Protein AF-A0A7H9B392-F1 (afdb_monomer)

pLDDT: mean 81.53, std 17.9, range [25.97, 98.88]

Secondary structure (DSSP, 8-state):
-EEEEEETTTEEEEEE--SS-BHHHHHHHH--SS-EEEEEETTTTEEEE--HHHHHSBGGGGT--TT-EEEEEEPP---------------------PPPTTEEEEE-TTS-EEEEEEEPPPSSTTHHHHHHHHHHHS-GGGHHHHHHHHHHHHHH-TTTT-HHHHTS-HHHHHHHHTSTTPPP-HHHHHHHHHHHTSEEEEEETTTTEEEEESTTT-SEEEEEEE-SS-EEEEEETTS--EEETTSHHHHHHHHHHHHHHHHHHHHTT----TTTSPEEETTT--EESSHHHHHHHHHHH----EEEPP-

Nearest PDB structures (foldseek):
  3by4-assembly1_A  TM=9.555E-01  e=1.303E-21  Saccharomyces cerevisiae
  4boz-assembly1_A  TM=9.288E-01  e=4.392E-14  Homo sapiens
  4bos-assembly1_B  TM=8.967E-01  e=1.579E-13  Homo sapiens
  4boq-assembly1_A-2  TM=8.634E-01  e=1.251E-13  Homo sapiens
  4bop-assembly1_B  TM=8.125E-01  e=1.763E-06  Homo sapiens

Radius of gyration: 20.86 Å; Cα contacts (8 Å, |Δi|>4): 542; chains: 1; bounding box: 51×55×57 Å

Sequence (311 aa):
MRLKISGPKGLNKVISLEKEDSLGKLLKVTTPPFEVSGVRFGYPPQTISISEDALEQAVDSFGISSGEKIVLIESMEKNSESVSLQKETPPVESQPVESPPTETKIDLPDGTCQLLRVHKVPDDNSCLFHAISYCNYKDISVSQQLRSVVADKIRSDPIEYSEAVLDKRNDLYAQWIMRKDSWGGGIEIALLSETLGTAIFVLDMDAQQFEKFNEDRFNQFMIILFNGIHYDSIELSSGRTIFDKNDDYLSQLILSGSLQIAKQMKQHGYSFNTRQDKIICNICNSEFAGEKDVAKHAKKTGHIDFGQASS

InterPro domains:
  IPR003323 OTU domain [PF02338] (124-208)
  IPR003323 OTU domain [PS50802] (116-237)
  IPR013087 Zinc finger C2H2-type [PS00028] (281-303)
  IPR038765 Papain-like cysteine peptidase superfamily [SSF54001] (116-234)
  IPR048857 OTU1, Ubl domain [PF21403] (1-48)
  IPR057766 OTU1-like, C-terminal C2H2-type zinc finger [PF24560] (279-308)

Mean predicted aligned error: 13.73 Å

Solvent-accessible surface area (backbone atoms only — not comparable to full-atom values): 17414 Å² total; per-residue (Å²): 68,45,37,38,42,32,38,73,96,79,42,72,48,76,50,78,48,61,58,78,40,24,41,44,54,54,51,64,74,63,60,66,99,58,62,66,41,26,43,32,34,65,84,80,66,43,68,47,65,66,43,79,72,51,34,68,37,33,37,42,78,73,66,58,56,67,71,38,55,34,37,47,35,68,60,76,94,66,95,73,87,84,81,81,94,78,93,77,89,81,78,100,69,85,80,72,87,73,71,61,47,54,42,42,81,44,81,45,95,87,75,48,73,48,41,39,32,62,47,83,50,68,85,52,45,45,14,56,39,26,19,54,22,32,48,76,67,74,38,51,83,49,24,66,56,52,27,48,53,48,24,52,54,37,62,74,36,54,76,79,38,20,41,87,73,62,80,33,53,36,74,58,43,30,58,45,51,56,38,69,82,35,73,76,51,74,69,51,49,47,54,49,21,62,75,69,62,30,11,40,30,38,35,33,28,74,68,70,43,74,50,71,31,55,60,90,79,23,57,37,31,34,45,35,40,31,26,58,87,52,32,25,23,43,29,35,76,88,71,49,26,69,45,45,58,87,43,54,70,62,42,50,50,53,52,52,46,51,51,48,26,32,50,41,28,38,77,70,64,63,41,44,55,38,82,82,40,47,35,22,28,73,83,76,71,48,76,26,84,20,61,72,49,48,52,51,45,25,70,75,71,70,58,70,58,70,42,70,57,83,128

Organism: Zygotorulaspora mrakii (NCBI:txid42260)

Foldseek 3Di:
DWEWEAEPPGQTDIDDDDQQQAPLVVCVVSVDPADFQWKWKDVVIDIDGDDPVRRNGGPVLLVDDHLIYMYTDHDDDDDDDDDDDDDDDDDDDDDDPDDPLFWDWFADPVRDIWIKGWDDDDLFLQQVLQALCCQQPVDSVCSLVLLLQLLVVLVVCCPVNDCSNQVHHSNVSSVQSNDRLHHDGDSSQLSSCVVSLEKEWEQELVRLDTDIHCVVRHQKYFYWYDQQAHIIGMAIPVSHGIDGVVPVVVVVRNSVRVSSSSPSCVVVQSHDPLQNFFKAQPVPRDTDNGNVVVSVCCVVPVGRHIGTPDD

Structure (mmCIF, N/CA/C/O backbone):
data_AF-A0A7H9B392-F1
#
_entry.id   AF-A0A7H9B392-F1
#
loop_
_atom_site.group_PDB
_atom_site.id
_atom_site.type_symbol
_atom_site.label_atom_id
_atom_site.label_alt_id
_atom_site.label_comp_id
_atom_site.label_asym_id
_atom_site.label_entity_id
_atom_site.label_seq_id
_atom_site.pdbx_PDB_ins_code
_atom_site.Cartn_x
_atom_site.Cartn_y
_atom_site.Cartn_z
_atom_site.occupancy
_atom_site.B_iso_or_equiv
_atom_site.auth_seq_id
_atom_site.auth_comp_id
_atom_site.auth_asym_id
_atom_site.auth_atom_id
_atom_site.pdbx_PDB_model_num
ATOM 1 N N . MET A 1 1 ? -4.886 0.088 -28.996 1.00 73.94 1 MET A N 1
ATOM 2 C CA . MET A 1 1 ? -4.718 -0.517 -27.662 1.00 73.94 1 MET A CA 1
ATOM 3 C C . MET A 1 1 ? -5.670 -1.688 -27.454 1.00 73.94 1 MET A C 1
ATOM 5 O O . MET A 1 1 ? -6.811 -1.642 -27.899 1.00 73.94 1 MET A O 1
ATOM 9 N N . ARG A 1 2 ? -5.188 -2.753 -26.803 1.00 74.69 2 ARG A N 1
ATOM 10 C CA . ARG A 1 2 ? -5.995 -3.919 -26.409 1.00 74.69 2 ARG A CA 1
ATOM 11 C C . ARG A 1 2 ? -6.243 -3.841 -24.905 1.00 74.69 2 ARG A C 1
ATOM 13 O O . ARG A 1 2 ? -5.276 -3.743 -24.156 1.00 74.69 2 ARG A O 1
ATOM 20 N N . LEU A 1 3 ? -7.500 -3.857 -24.477 1.00 79.88 3 LEU A N 1
ATOM 21 C CA . LEU A 1 3 ? -7.904 -3.618 -23.086 1.00 79.88 3 LEU A CA 1
ATOM 22 C C . LEU A 1 3 ? -8.724 -4.794 -22.563 1.00 79.88 3 LEU A C 1
ATOM 24 O O . LEU A 1 3 ? -9.544 -5.354 -23.298 1.00 79.88 3 LEU A O 1
ATOM 28 N N . LYS A 1 4 ? -8.527 -5.157 -21.293 1.00 77.25 4 LYS A N 1
ATOM 29 C CA . LYS A 1 4 ? -9.339 -6.178 -20.619 1.00 77.25 4 LYS A CA 1
ATOM 30 C C . LYS A 1 4 ? -10.375 -5.488 -19.741 1.00 77.25 4 LYS A C 1
ATOM 32 O O . LYS A 1 4 ? -10.040 -4.993 -18.674 1.00 77.25 4 LYS A O 1
ATOM 37 N N . ILE A 1 5 ? -11.627 -5.472 -20.179 1.00 83.31 5 ILE A N 1
ATOM 38 C CA . ILE A 1 5 ? -12.742 -4.915 -19.418 1.00 83.31 5 ILE A CA 1
ATOM 39 C C . ILE A 1 5 ? -13.339 -5.992 -18.516 1.00 83.31 5 ILE A C 1
ATOM 41 O O . ILE A 1 5 ? -13.611 -7.109 -18.953 1.00 83.31 5 ILE A O 1
ATOM 45 N N . SER A 1 6 ? -13.586 -5.641 -17.265 1.00 78.50 6 SER A N 1
ATOM 46 C CA . SER A 1 6 ? -14.301 -6.451 -16.286 1.00 78.50 6 SER A CA 1
ATOM 47 C C . SER A 1 6 ? -15.346 -5.604 -15.564 1.00 78.50 6 SER A C 1
ATOM 49 O O . SER A 1 6 ? -15.254 -4.383 -15.573 1.00 78.50 6 SER A O 1
ATOM 51 N N . GLY A 1 7 ? -16.359 -6.215 -14.963 1.00 81.56 7 GLY A N 1
ATOM 52 C CA . GLY A 1 7 ? -17.367 -5.482 -14.203 1.00 81.56 7 GLY A CA 1
ATOM 53 C C . GLY A 1 7 ? -18.386 -6.402 -13.532 1.00 81.56 7 GLY A C 1
ATOM 54 O O . GLY A 1 7 ? -18.275 -7.628 -13.642 1.00 81.56 7 GLY A O 1
ATOM 55 N N . PRO A 1 8 ? -19.380 -5.821 -12.841 1.00 72.00 8 PRO A N 1
ATOM 56 C CA . PRO A 1 8 ? -20.506 -6.538 -12.254 1.00 72.00 8 PRO A CA 1
ATOM 57 C C . PRO A 1 8 ? -21.232 -7.460 -13.242 1.00 72.00 8 PRO A C 1
ATOM 59 O O . PRO A 1 8 ? -21.070 -7.374 -14.462 1.00 72.00 8 PRO A O 1
ATOM 62 N N . LYS A 1 9 ? -22.054 -8.371 -12.706 1.00 73.69 9 LYS A N 1
ATOM 63 C CA . LYS A 1 9 ? -22.882 -9.310 -13.494 1.00 73.69 9 LYS A CA 1
ATOM 64 C C . LYS A 1 9 ? -22.073 -10.196 -14.459 1.00 73.69 9 LYS A C 1
ATOM 66 O O . LYS A 1 9 ? -22.560 -10.581 -15.518 1.00 73.69 9 LYS A O 1
ATOM 71 N N . GLY A 1 10 ? -20.832 -10.528 -14.089 1.00 65.19 10 GLY A N 1
ATOM 72 C CA . GLY A 1 10 ? -19.971 -11.434 -14.856 1.00 65.19 10 GLY A CA 1
ATOM 73 C C . GLY A 1 10 ? -19.403 -10.832 -16.144 1.00 65.19 10 GLY A C 1
ATOM 74 O O . GLY A 1 10 ? -18.938 -11.578 -17.007 1.00 65.19 10 GLY A O 1
ATOM 75 N N . LEU A 1 11 ? -19.426 -9.503 -16.298 1.00 74.94 11 LEU A N 1
ATOM 76 C CA . LEU A 1 11 ? -18.851 -8.844 -17.465 1.00 74.94 11 LEU A CA 1
ATOM 77 C C . LEU A 1 11 ? -17.331 -9.059 -17.490 1.00 74.94 11 LEU A C 1
ATOM 79 O O . LEU A 1 11 ? -16.616 -8.618 -16.593 1.00 74.94 11 LEU A O 1
ATOM 83 N N . ASN A 1 12 ? -16.835 -9.722 -18.533 1.00 79.62 12 ASN A N 1
ATOM 84 C CA . ASN A 1 12 ? -15.410 -9.894 -18.805 1.00 79.62 12 ASN A CA 1
ATOM 85 C C . ASN A 1 12 ? -15.207 -9.963 -20.324 1.00 79.62 12 ASN A C 1
ATOM 87 O O . ASN A 1 12 ? -15.657 -10.908 -20.972 1.00 79.62 12 ASN A O 1
ATOM 91 N N . LYS A 1 13 ? -14.593 -8.934 -20.911 1.00 82.50 13 LYS A N 1
ATOM 92 C CA . LYS A 1 13 ? -14.385 -8.809 -22.359 1.00 82.50 13 LYS A CA 1
ATOM 93 C C . LYS A 1 13 ? -13.003 -8.249 -22.651 1.00 82.50 13 LYS A C 1
ATOM 95 O O . LYS A 1 13 ? -12.500 -7.395 -21.932 1.00 82.50 13 LYS A O 1
ATOM 100 N N . VAL A 1 14 ? -12.414 -8.688 -23.755 1.00 80.69 14 VAL A N 1
ATOM 101 C CA . VAL A 1 14 ? -11.212 -8.063 -24.311 1.00 80.69 14 VAL A CA 1
ATOM 102 C C . VAL A 1 14 ? -11.630 -7.263 -25.533 1.00 80.69 14 VAL A C 1
ATOM 104 O O . VAL A 1 14 ? -12.224 -7.825 -26.452 1.00 80.69 14 VAL A O 1
ATOM 107 N N . ILE A 1 15 ? -11.333 -5.967 -25.534 1.00 82.88 15 ILE A N 1
ATOM 108 C CA . ILE A 1 15 ? -11.681 -5.050 -26.623 1.00 82.88 15 ILE A CA 1
ATOM 109 C C . ILE A 1 15 ? -10.420 -4.449 -27.244 1.00 82.88 15 ILE A C 1
ATOM 111 O O . ILE A 1 15 ? -9.367 -4.383 -26.604 1.00 82.88 15 ILE A O 1
ATOM 115 N N . SER A 1 16 ? -10.542 -3.998 -28.490 1.00 81.19 16 SER A N 1
ATOM 116 C CA . SER A 1 16 ? -9.510 -3.240 -29.196 1.00 81.19 16 SER A CA 1
ATOM 117 C C . SER A 1 16 ? -10.061 -1.855 -29.528 1.00 81.19 16 SER A C 1
ATOM 119 O O . SER A 1 16 ? -11.118 -1.758 -30.146 1.00 81.19 16 SER A O 1
ATOM 121 N N . LEU A 1 17 ? -9.351 -0.810 -29.111 1.00 82.00 17 LEU A N 1
ATOM 122 C CA . LEU A 1 17 ? -9.659 0.604 -29.368 1.00 82.00 17 LEU A CA 1
ATOM 123 C C . LEU A 1 17 ? -8.407 1.317 -29.886 1.00 82.00 17 LEU A C 1
ATOM 125 O O . LEU A 1 17 ? -7.300 0.834 -29.654 1.00 82.00 17 LEU A O 1
ATOM 129 N N . GLU A 1 18 ? -8.540 2.446 -30.567 1.00 78.62 18 GLU A N 1
ATOM 130 C CA . GLU A 1 18 ? -7.416 3.352 -30.860 1.00 78.62 18 GLU A CA 1
ATOM 131 C C . GLU A 1 18 ? -7.098 4.232 -29.635 1.00 78.62 18 GLU A C 1
ATOM 133 O O . GLU A 1 18 ? -7.840 4.208 -28.655 1.00 78.62 18 GLU A O 1
ATOM 138 N N . LYS A 1 19 ? -5.954 4.930 -29.606 1.00 72.06 19 LYS A N 1
ATOM 139 C CA . LYS A 1 19 ? -5.581 5.744 -28.425 1.00 72.06 19 LYS A CA 1
ATOM 140 C C . LYS A 1 19 ? -6.434 7.000 -28.300 1.00 72.06 19 LYS A C 1
ATOM 142 O O . LYS A 1 19 ? -6.766 7.445 -27.207 1.00 72.06 19 LYS A O 1
ATOM 147 N N . GLU A 1 20 ? -6.814 7.512 -29.453 1.00 76.75 20 GLU A N 1
ATOM 148 C CA . GLU A 1 20 ? -7.589 8.716 -29.675 1.00 76.75 20 GLU A CA 1
ATOM 149 C C . GLU A 1 20 ? -9.098 8.452 -29.541 1.00 76.75 20 GLU A C 1
ATOM 151 O O . GLU A 1 20 ? -9.897 9.385 -29.563 1.00 76.75 20 GLU A O 1
ATOM 156 N N . ASP A 1 21 ? -9.499 7.183 -29.396 1.00 83.25 21 ASP A N 1
ATOM 157 C CA . ASP A 1 21 ? -10.892 6.808 -29.187 1.00 83.25 21 ASP A CA 1
ATOM 158 C C . ASP A 1 21 ? -11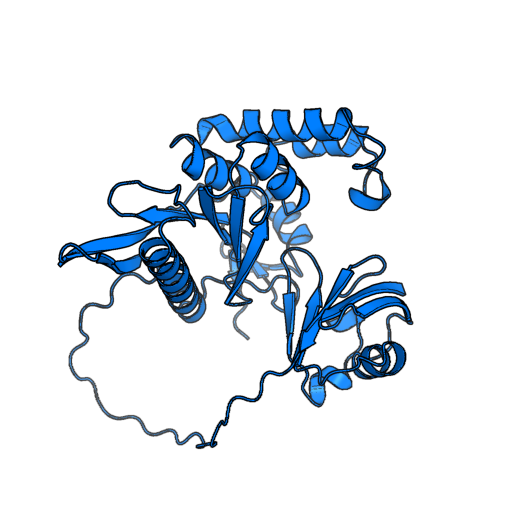.396 7.308 -27.833 1.00 83.25 21 ASP A C 1
ATOM 160 O O . ASP A 1 21 ? -10.685 7.242 -26.832 1.00 83.25 21 ASP A O 1
ATOM 164 N N . SER A 1 22 ? -12.644 7.783 -27.793 1.00 85.94 22 SER A N 1
ATOM 165 C CA . SER A 1 22 ? -13.214 8.365 -26.579 1.00 85.94 22 SER A CA 1
ATOM 166 C C . SER A 1 22 ? -13.677 7.327 -25.556 1.00 85.94 22 SER A C 1
ATOM 168 O O . SER A 1 22 ? -14.006 6.180 -25.894 1.00 85.94 22 SER A O 1
ATOM 170 N N . LEU A 1 23 ? -13.791 7.749 -24.294 1.00 80.56 23 LEU A N 1
ATOM 171 C CA . LEU A 1 23 ? -14.362 6.922 -23.227 1.00 80.56 23 LEU A CA 1
ATOM 172 C C . LEU A 1 23 ? -15.807 6.494 -23.552 1.00 80.56 23 LEU A C 1
ATOM 174 O O . LEU A 1 23 ? -16.208 5.359 -23.281 1.00 80.56 23 LEU A O 1
ATOM 178 N N . GLY A 1 24 ? -16.577 7.347 -24.235 1.00 81.50 24 GLY A N 1
ATOM 179 C CA . GLY A 1 24 ? -17.905 6.994 -24.739 1.00 81.50 24 GLY A CA 1
ATOM 180 C C . GLY A 1 24 ? -17.883 5.866 -25.776 1.00 81.50 24 GLY A C 1
ATOM 181 O O . GLY A 1 24 ? -18.764 4.999 -25.769 1.00 81.50 24 GLY A O 1
ATOM 182 N N . LYS A 1 25 ? -16.865 5.810 -26.646 1.00 83.25 25 LYS A N 1
ATOM 183 C CA . LYS A 1 25 ? -16.685 4.696 -27.593 1.00 83.25 25 LYS A CA 1
ATOM 184 C C . LYS A 1 25 ? -16.316 3.401 -26.864 1.00 83.25 25 LYS A C 1
ATOM 186 O O . LYS A 1 25 ? -16.835 2.345 -27.224 1.00 83.25 25 LYS A O 1
ATOM 191 N N . LEU A 1 26 ? -15.520 3.479 -25.795 1.00 83.25 26 LEU A N 1
ATOM 192 C CA . LEU A 1 26 ? -15.195 2.334 -24.938 1.00 83.25 26 LEU A CA 1
ATOM 193 C C . LEU A 1 26 ? -16.446 1.694 -24.324 1.00 83.25 26 LEU A C 1
ATOM 195 O O . LEU A 1 26 ? -16.618 0.472 -24.409 1.00 83.25 26 LEU A O 1
ATOM 199 N N . LEU A 1 27 ? -17.351 2.500 -23.760 1.00 84.31 27 LEU A N 1
ATOM 200 C CA . LEU A 1 27 ? -18.606 2.000 -23.185 1.00 84.31 27 LEU A CA 1
ATOM 201 C C . LEU A 1 27 ? -19.534 1.411 -24.257 1.00 84.31 27 LEU A C 1
ATOM 203 O O . LEU A 1 27 ? -20.089 0.327 -24.060 1.00 84.31 27 LEU A O 1
ATOM 207 N N . LYS A 1 28 ? -19.638 2.065 -25.424 1.00 83.88 28 LYS A N 1
ATOM 208 C CA . LYS A 1 28 ? -20.433 1.574 -26.564 1.00 83.88 28 LYS A CA 1
ATOM 209 C C . LYS A 1 28 ? -19.944 0.224 -27.086 1.00 83.88 28 LYS A C 1
ATOM 211 O O . LYS A 1 28 ? -20.766 -0.638 -27.368 1.00 83.88 28 LYS A O 1
ATOM 216 N N . VAL A 1 29 ? -18.631 0.019 -27.199 1.00 84.25 29 VAL A N 1
ATOM 217 C CA . VAL A 1 29 ? -18.048 -1.255 -27.664 1.00 84.25 29 VAL A CA 1
ATOM 218 C C . VAL A 1 29 ? -18.182 -2.353 -26.604 1.00 84.25 29 VAL A C 1
ATOM 220 O O . VAL A 1 29 ? -18.373 -3.524 -26.931 1.00 84.25 29 VAL A O 1
ATOM 223 N N . THR A 1 30 ? -18.111 -1.989 -25.323 1.00 82.00 30 THR A N 1
ATOM 224 C CA . THR A 1 30 ? -18.224 -2.955 -24.223 1.00 82.00 30 THR A CA 1
ATOM 225 C C . THR A 1 30 ? -19.660 -3.452 -24.026 1.00 82.00 30 THR A C 1
ATOM 227 O O . THR A 1 30 ? -19.844 -4.615 -23.647 1.00 82.00 30 THR A O 1
ATOM 230 N N . THR A 1 31 ? -20.658 -2.602 -24.310 1.00 82.31 31 THR A N 1
ATOM 231 C CA . THR A 1 31 ? -22.100 -2.843 -24.101 1.00 82.31 31 THR A CA 1
ATOM 232 C C . THR A 1 31 ? -22.396 -3.436 -22.712 1.00 82.31 31 THR A C 1
ATOM 234 O O . THR A 1 31 ? -22.804 -4.601 -22.618 1.00 82.31 31 THR A O 1
ATOM 237 N N . PRO A 1 32 ? -22.109 -2.703 -21.621 1.00 80.81 32 PRO A N 1
ATOM 238 C CA . PRO A 1 32 ? -22.353 -3.192 -20.267 1.00 80.81 32 PRO A CA 1
ATOM 239 C C . PRO A 1 32 ? -23.863 -3.409 -20.024 1.00 80.81 32 PRO A C 1
ATOM 241 O O . PRO A 1 32 ? -24.668 -2.578 -20.439 1.00 80.81 32 PRO A O 1
ATOM 244 N N . PRO A 1 33 ? -24.280 -4.502 -19.353 1.00 77.44 33 PRO A N 1
ATOM 245 C CA . PRO A 1 33 ? -25.689 -4.797 -19.048 1.00 77.44 33 PRO A CA 1
ATOM 246 C C . PRO A 1 33 ? -26.218 -4.032 -17.815 1.00 77.44 33 PRO A C 1
ATOM 248 O O . PRO A 1 33 ? -27.160 -4.465 -17.149 1.00 77.44 33 PRO A O 1
ATOM 251 N N . PHE A 1 34 ? -25.557 -2.939 -17.454 1.00 80.38 34 PHE A N 1
ATOM 252 C CA . PHE A 1 34 ? -25.844 -2.094 -16.305 1.00 80.38 34 PHE A CA 1
ATOM 253 C C . PHE A 1 34 ? -25.419 -0.665 -16.629 1.00 80.38 34 PHE A C 1
ATOM 255 O O . PHE A 1 34 ? -24.588 -0.441 -17.513 1.00 80.38 34 PHE A O 1
ATOM 262 N N . GLU A 1 35 ? -25.991 0.293 -15.915 1.00 80.69 35 GLU A N 1
ATOM 263 C CA . GLU A 1 35 ? -25.599 1.687 -16.042 1.00 80.69 35 GLU A CA 1
ATOM 264 C C . GLU A 1 35 ? -24.248 1.902 -15.347 1.00 80.69 35 GLU A C 1
ATOM 266 O O . GLU A 1 35 ? -24.011 1.438 -14.230 1.00 80.69 35 GLU A O 1
ATOM 271 N N . VAL A 1 36 ? -23.318 2.533 -16.063 1.00 82.25 36 VAL A N 1
ATOM 272 C CA . VAL A 1 36 ? -21.931 2.690 -15.622 1.00 82.25 36 VAL A CA 1
ATOM 273 C C . VAL A 1 36 ? -21.766 4.059 -14.983 1.00 82.25 36 VAL A C 1
ATOM 275 O O . VAL A 1 36 ? -21.893 5.071 -15.665 1.00 82.25 36 VAL A O 1
ATOM 278 N N . SER A 1 37 ? -21.441 4.087 -13.694 1.00 82.56 37 SER A N 1
ATOM 279 C CA . SER A 1 37 ? -21.145 5.320 -12.952 1.00 82.56 37 SER A CA 1
ATOM 280 C C . SER A 1 37 ? -19.672 5.720 -13.038 1.00 82.56 37 SER A C 1
ATOM 282 O O . SER A 1 37 ? -19.333 6.892 -12.881 1.00 82.56 37 SER A O 1
ATOM 284 N N . GLY A 1 38 ? -18.785 4.764 -13.323 1.00 80.69 38 GLY A N 1
ATOM 285 C CA . GLY A 1 38 ? -17.359 5.029 -13.415 1.00 80.69 38 GLY A CA 1
ATOM 286 C C . GLY A 1 38 ? -16.539 3.889 -14.004 1.00 80.69 38 GLY A C 1
ATOM 287 O O . GLY A 1 38 ? -17.018 2.773 -14.220 1.00 80.69 38 GLY A O 1
ATOM 288 N N . VAL A 1 39 ? -15.273 4.192 -14.262 1.00 81.31 39 VAL A N 1
ATOM 289 C CA . VAL A 1 39 ? -14.288 3.300 -14.870 1.00 81.31 39 VAL A CA 1
ATOM 290 C C . VAL A 1 39 ? -13.040 3.300 -14.000 1.00 81.31 39 VAL A C 1
ATOM 292 O O . VAL A 1 39 ? -12.431 4.349 -13.807 1.00 81.31 39 VAL A O 1
ATOM 295 N N . ARG A 1 40 ? -12.655 2.130 -13.482 1.00 73.62 40 ARG A N 1
ATOM 296 C CA . ARG A 1 40 ? -11.457 1.943 -12.657 1.00 73.62 40 ARG A CA 1
ATOM 297 C C . ARG A 1 40 ? -10.344 1.243 -13.434 1.00 73.62 40 ARG A C 1
ATOM 299 O O . ARG A 1 40 ? -10.620 0.248 -14.095 1.00 73.62 40 ARG A O 1
ATOM 306 N N . PHE A 1 41 ? -9.102 1.709 -13.366 1.00 72.00 41 PHE A N 1
ATOM 307 C CA . PHE A 1 41 ? -7.983 1.141 -14.137 1.00 72.00 41 PHE A CA 1
ATOM 308 C C . PHE A 1 41 ? -6.624 1.459 -13.501 1.00 72.00 41 PHE A C 1
ATOM 310 O O . PHE A 1 41 ? -6.523 2.321 -12.632 1.00 72.00 41 PHE A O 1
ATOM 317 N N . GLY A 1 42 ? -5.582 0.764 -13.962 1.00 57.91 42 GLY A N 1
ATOM 318 C CA . GLY A 1 42 ? -4.205 0.982 -13.518 1.00 57.91 42 GLY A CA 1
ATOM 319 C C . GLY A 1 42 ? -3.901 0.463 -12.108 1.00 57.91 42 GLY A C 1
ATOM 320 O O . GLY A 1 42 ? -4.768 -0.059 -11.408 1.00 57.91 42 GLY A O 1
ATOM 321 N N . TYR A 1 43 ? -2.632 0.587 -11.719 1.00 45.97 43 TYR A N 1
ATOM 322 C CA . TYR A 1 43 ? -2.182 0.485 -10.335 1.00 45.97 43 TYR A CA 1
ATOM 323 C C . TYR A 1 43 ? -1.243 1.667 -10.054 1.00 45.97 43 TYR A C 1
ATOM 325 O O . TYR A 1 43 ? -0.318 1.862 -10.853 1.00 45.97 43 TYR A O 1
ATOM 333 N N . PRO A 1 44 ? -1.462 2.448 -8.985 1.00 48.16 44 PRO A N 1
ATOM 334 C CA . PRO A 1 44 ? -2.608 2.396 -8.064 1.00 48.16 44 PRO A CA 1
ATOM 335 C C . PRO A 1 44 ? -3.944 2.622 -8.802 1.00 48.16 44 PRO A C 1
ATOM 337 O O . PRO A 1 44 ? -3.942 3.290 -9.842 1.00 48.16 44 PRO A O 1
ATOM 340 N N . PRO A 1 45 ? -5.067 2.025 -8.357 1.00 50.16 45 PRO A N 1
ATOM 341 C CA . PRO A 1 45 ? -6.299 2.046 -9.135 1.00 50.16 45 PRO A CA 1
ATOM 342 C C . PRO A 1 45 ? -6.951 3.422 -9.159 1.00 50.16 45 PRO A C 1
ATOM 344 O O . PRO A 1 45 ? -7.473 3.901 -8.156 1.00 50.16 45 PRO A O 1
ATOM 347 N N . GLN A 1 46 ? -7.026 4.011 -10.344 1.00 60.47 46 GLN A N 1
ATOM 348 C CA . GLN A 1 46 ? -7.709 5.280 -10.555 1.00 60.47 46 GLN A CA 1
ATOM 349 C C . GLN A 1 46 ? -9.153 5.050 -10.951 1.00 60.47 46 GLN A C 1
ATOM 351 O O . GLN A 1 46 ? -9.437 4.094 -11.666 1.00 60.47 46 GLN A O 1
ATOM 356 N N . THR A 1 47 ? -10.055 5.933 -10.522 1.00 70.88 47 THR A N 1
ATOM 357 C CA . THR A 1 47 ? -11.468 5.906 -10.919 1.00 70.88 47 THR A CA 1
ATOM 358 C C . THR A 1 47 ? -11.827 7.185 -11.660 1.00 70.88 47 THR A C 1
ATOM 360 O O . THR A 1 47 ? -11.677 8.276 -11.121 1.00 70.88 47 THR A O 1
ATOM 363 N N . ILE A 1 48 ? -12.349 7.048 -12.876 1.00 75.62 48 ILE A N 1
ATOM 364 C CA . ILE A 1 48 ? -12.986 8.137 -13.621 1.00 75.62 48 ILE A CA 1
ATOM 365 C C . ILE A 1 48 ? -14.491 8.002 -13.435 1.00 75.62 48 ILE A C 1
ATOM 367 O O . ILE A 1 48 ? -15.056 6.963 -13.781 1.00 75.62 48 ILE A O 1
ATOM 371 N N . SER A 1 49 ? -15.147 9.039 -12.924 1.00 77.44 49 SER A N 1
ATOM 372 C CA . SER A 1 49 ? -16.609 9.129 -12.951 1.00 77.44 49 SER A CA 1
ATOM 373 C C . SER A 1 49 ? -17.084 9.441 -14.368 1.00 77.44 49 SER A C 1
ATOM 375 O O . SER A 1 49 ? -16.497 10.280 -15.050 1.00 77.44 49 SER A O 1
ATOM 377 N N . ILE A 1 50 ? -18.154 8.789 -14.818 1.00 79.06 50 ILE A N 1
ATOM 378 C CA . ILE A 1 50 ? -18.745 9.088 -16.124 1.00 79.06 50 ILE A CA 1
ATOM 379 C C . ILE A 1 50 ? -19.511 10.416 -16.037 1.00 79.06 50 ILE A C 1
ATOM 381 O O . ILE A 1 50 ? -20.557 10.493 -15.397 1.00 79.06 50 ILE A O 1
ATOM 385 N N . SER A 1 51 ? -18.986 11.456 -16.686 1.00 76.75 51 SER A N 1
ATOM 386 C CA . SER A 1 51 ? -19.651 12.742 -16.942 1.00 76.75 51 SER A CA 1
ATOM 387 C C . SER A 1 51 ? -19.742 13.006 -18.451 1.00 76.75 51 SER A C 1
ATOM 389 O O . SER A 1 51 ? -19.046 12.349 -19.228 1.00 76.75 51 SER A O 1
ATOM 391 N N . GLU A 1 52 ? -20.584 13.955 -18.880 1.00 71.88 52 GLU A N 1
ATOM 392 C CA . GLU A 1 52 ? -20.699 14.338 -20.301 1.00 71.88 52 GLU A CA 1
ATOM 393 C C . GLU A 1 52 ? -19.334 14.732 -20.887 1.00 71.88 52 GLU A C 1
ATOM 395 O O . GLU A 1 52 ? -18.937 14.192 -21.919 1.00 71.88 52 GLU A O 1
ATOM 400 N N . ASP A 1 53 ? -18.554 15.533 -20.156 1.00 71.88 53 ASP A N 1
ATOM 401 C CA . ASP A 1 53 ? -17.194 15.920 -20.553 1.00 71.88 53 ASP A CA 1
ATOM 402 C C . ASP A 1 53 ? -16.235 14.718 -20.633 1.00 71.88 53 ASP A C 1
ATOM 404 O O . ASP A 1 53 ? -15.421 14.612 -21.553 1.00 71.88 53 ASP A O 1
ATOM 408 N N . ALA A 1 54 ? -16.324 13.776 -19.686 1.00 68.81 54 ALA A N 1
ATOM 409 C CA . ALA A 1 54 ? -15.434 12.616 -19.655 1.00 68.81 54 ALA A CA 1
ATOM 410 C C . ALA A 1 54 ? -15.704 11.632 -20.807 1.00 68.81 54 ALA A C 1
ATOM 412 O O . ALA A 1 54 ? -14.794 10.930 -21.247 1.00 68.81 54 ALA A O 1
ATOM 413 N N . LEU A 1 55 ? -16.939 11.575 -21.317 1.00 78.19 55 LEU A N 1
ATOM 414 C CA . LEU A 1 55 ? -17.325 10.702 -22.430 1.00 78.19 55 LEU A CA 1
ATOM 415 C C . LEU A 1 55 ? -16.743 11.148 -23.779 1.00 78.19 55 LEU A C 1
ATOM 417 O O . LEU A 1 55 ? -16.586 10.307 -24.676 1.00 78.19 55 LEU A O 1
ATOM 421 N N . GLU A 1 56 ? -16.435 12.437 -23.921 1.00 76.62 56 GLU A N 1
ATOM 422 C CA . GLU A 1 56 ? -15.866 13.033 -25.135 1.00 76.62 56 GLU A CA 1
ATOM 423 C C . GLU A 1 56 ? -14.334 12.994 -25.160 1.00 76.62 56 GLU A C 1
ATOM 425 O O . GLU A 1 56 ? -13.735 12.972 -26.236 1.00 76.62 56 GLU A O 1
ATOM 430 N N . GLN A 1 57 ? -13.693 12.913 -23.993 1.00 77.31 57 GLN A N 1
ATOM 431 C CA . GLN A 1 57 ? -12.239 12.824 -23.879 1.00 77.31 57 GLN A CA 1
ATOM 432 C C . GLN A 1 57 ? -11.690 11.472 -24.360 1.00 77.31 57 GLN A C 1
ATOM 434 O O . GLN A 1 57 ? -12.330 10.419 -24.238 1.00 77.31 57 GLN A O 1
ATOM 439 N N . ALA A 1 58 ? -10.475 11.513 -24.913 1.00 79.25 58 ALA A N 1
ATOM 440 C CA . ALA A 1 58 ? -9.762 10.339 -25.399 1.00 79.25 58 ALA A CA 1
ATOM 441 C C . ALA A 1 58 ? -9.367 9.413 -24.241 1.00 79.25 58 ALA A C 1
ATOM 443 O O . ALA A 1 58 ? -8.982 9.853 -23.164 1.00 79.25 58 ALA A O 1
ATOM 444 N N . VAL A 1 59 ? -9.392 8.104 -24.470 1.00 75.75 59 VAL A N 1
ATOM 445 C CA . VAL A 1 59 ? -8.998 7.105 -23.465 1.00 75.75 59 VAL A CA 1
ATOM 446 C C . VAL A 1 59 ? -7.538 7.318 -23.017 1.00 75.75 59 VAL A C 1
ATOM 448 O O . VAL A 1 59 ? -7.235 7.195 -21.831 1.00 75.75 59 VAL A O 1
ATOM 451 N N . ASP A 1 60 ? -6.651 7.731 -23.929 1.00 72.25 60 ASP A N 1
ATOM 452 C CA . ASP A 1 60 ? -5.241 8.036 -23.633 1.00 72.25 60 ASP A CA 1
ATOM 453 C C . ASP A 1 60 ? -5.053 9.293 -22.759 1.00 72.25 60 ASP A C 1
ATOM 455 O O . ASP A 1 60 ? -4.111 9.338 -21.970 1.00 72.25 60 ASP A O 1
ATOM 459 N N . SER A 1 61 ? -5.963 10.283 -22.804 1.00 69.50 61 SER A N 1
ATOM 460 C CA . SER A 1 61 ? -5.852 11.483 -21.949 1.00 69.50 61 SER A CA 1
ATOM 461 C C . SER A 1 61 ? -6.114 11.187 -20.475 1.00 69.50 61 SER A C 1
ATOM 463 O O . SER A 1 61 ? -5.677 11.939 -19.611 1.00 69.50 61 SER A O 1
ATOM 465 N N . PHE A 1 62 ? -6.772 10.066 -20.181 1.00 64.75 62 PHE A N 1
ATOM 466 C CA . PHE A 1 62 ? -6.911 9.551 -18.823 1.00 64.75 62 PHE A CA 1
ATOM 467 C C . PHE A 1 62 ? -5.722 8.684 -18.377 1.00 64.75 62 PHE A C 1
ATOM 469 O O . PHE A 1 62 ? -5.732 8.126 -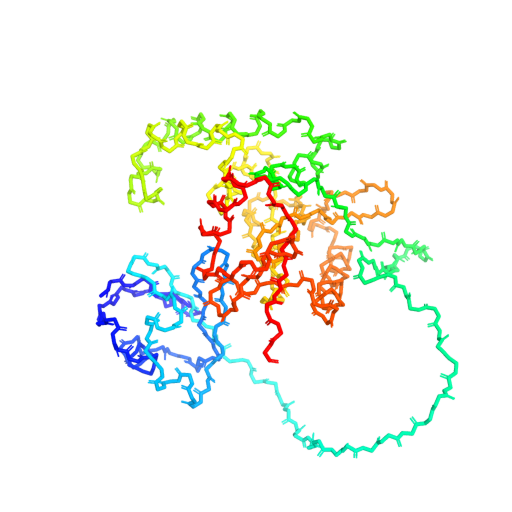17.282 1.00 64.75 62 PHE A O 1
ATOM 476 N N . GLY A 1 63 ? -4.698 8.527 -19.219 1.00 63.34 63 GLY A N 1
ATOM 477 C CA . GLY A 1 63 ? -3.542 7.685 -18.931 1.00 63.34 63 GLY A CA 1
ATOM 478 C C . GLY A 1 63 ? -3.837 6.186 -19.010 1.00 63.34 63 GLY A C 1
ATOM 479 O O . GLY A 1 63 ? -3.106 5.402 -18.402 1.00 63.34 63 GLY A O 1
ATOM 480 N N . ILE A 1 64 ? -4.893 5.776 -19.726 1.00 74.12 64 ILE A N 1
ATOM 481 C CA . ILE A 1 64 ? -5.216 4.364 -19.961 1.00 74.12 64 ILE A CA 1
ATOM 482 C C . ILE A 1 64 ? -4.291 3.809 -21.050 1.00 74.12 64 ILE A C 1
ATOM 484 O O . ILE A 1 64 ? -4.292 4.265 -22.193 1.00 74.12 64 ILE A O 1
ATOM 488 N N . SER A 1 65 ? -3.515 2.783 -20.710 1.00 69.94 65 SER A N 1
ATOM 489 C CA . SER A 1 65 ? -2.505 2.182 -21.587 1.00 69.94 65 SER A CA 1
ATOM 490 C C . SER A 1 65 ? -2.911 0.805 -22.123 1.00 69.94 65 SER A C 1
ATOM 492 O O . SER A 1 65 ? -3.715 0.073 -21.548 1.00 69.94 65 SER A O 1
ATOM 494 N N . SER A 1 66 ? -2.323 0.405 -23.256 1.00 65.56 66 SER A N 1
ATOM 495 C CA . SER A 1 66 ? -2.573 -0.920 -23.839 1.00 65.56 66 SER A CA 1
ATOM 496 C C . SER A 1 66 ? -2.112 -2.036 -22.899 1.00 65.56 66 SER A C 1
ATOM 498 O O . SER A 1 66 ? -0.984 -2.008 -22.426 1.00 65.56 66 SER A O 1
ATOM 500 N N . GLY A 1 67 ? -2.955 -3.048 -22.694 1.00 59.22 67 GLY A N 1
ATOM 501 C CA . GLY A 1 67 ? -2.709 -4.151 -21.762 1.00 59.22 67 GLY A CA 1
ATOM 502 C C . GLY A 1 67 ? -3.317 -3.947 -20.372 1.00 59.22 67 GLY A C 1
ATOM 503 O O . GLY A 1 67 ? -3.390 -4.913 -19.615 1.00 59.22 67 GLY A O 1
ATOM 504 N N . GLU A 1 68 ? -3.813 -2.747 -20.044 1.00 65.50 68 GLU A N 1
ATOM 505 C CA . GLU A 1 68 ? -4.437 -2.497 -18.743 1.00 65.50 68 GLU A CA 1
ATOM 506 C C . GLU A 1 68 ? -5.786 -3.221 -18.584 1.00 65.50 68 GLU A C 1
ATOM 508 O O . GLU A 1 68 ? -6.565 -3.426 -19.530 1.00 65.50 68 GLU A O 1
ATOM 513 N N . LYS A 1 69 ? -6.060 -3.610 -17.332 1.00 71.44 69 LYS A N 1
ATOM 514 C CA . LYS A 1 69 ? -7.370 -4.089 -16.896 1.00 71.44 69 LYS A CA 1
ATOM 515 C C . LYS A 1 69 ? -8.211 -2.893 -16.469 1.00 71.44 69 LYS A C 1
ATOM 517 O O . LYS A 1 69 ? -7.804 -2.114 -15.614 1.00 71.44 69 LYS A O 1
ATOM 522 N N . ILE A 1 70 ? -9.406 -2.812 -17.032 1.00 80.69 70 ILE A N 1
ATOM 523 C CA . ILE A 1 70 ? -10.416 -1.817 -16.711 1.00 80.69 70 ILE A CA 1
ATOM 524 C C . ILE A 1 70 ? -11.566 -2.512 -15.984 1.00 80.69 70 ILE A C 1
ATOM 526 O O . ILE A 1 70 ? -12.011 -3.589 -16.386 1.00 80.69 70 ILE A O 1
ATOM 530 N N . VAL A 1 71 ? -12.057 -1.913 -14.908 1.00 76.94 71 VAL A N 1
ATOM 531 C CA . VAL A 1 71 ? -13.191 -2.379 -14.114 1.00 76.94 71 VAL A CA 1
ATOM 532 C C . VAL A 1 71 ? -14.308 -1.341 -14.209 1.00 76.94 71 VAL A C 1
ATOM 534 O O . VAL A 1 71 ? -14.137 -0.214 -13.759 1.00 76.94 71 VAL A 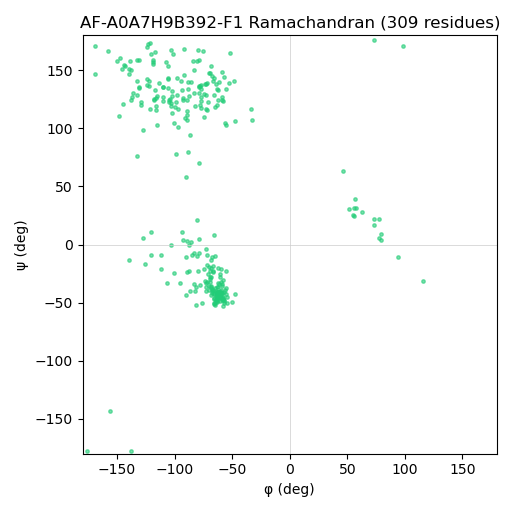O 1
ATOM 537 N N . LEU A 1 72 ? -15.448 -1.698 -14.798 1.00 83.62 72 LEU A N 1
ATOM 538 C CA . LEU A 1 72 ? -16.629 -0.832 -14.845 1.00 83.62 72 LEU A CA 1
ATOM 539 C C . LEU A 1 72 ? -17.370 -0.874 -13.507 1.00 83.62 72 LEU A C 1
ATOM 541 O O . LEU A 1 72 ? -17.571 -1.952 -12.945 1.00 83.62 72 LEU A O 1
ATOM 545 N N . ILE A 1 73 ? -17.795 0.291 -13.028 1.00 78.88 73 ILE A N 1
ATOM 546 C CA . ILE A 1 73 ? -18.535 0.470 -11.776 1.00 78.88 73 ILE A CA 1
ATOM 547 C C . ILE A 1 73 ? -20.018 0.666 -12.116 1.00 78.88 73 ILE A C 1
ATOM 549 O O . ILE A 1 73 ? -20.351 1.508 -12.947 1.00 78.88 73 ILE A O 1
ATOM 553 N N . GLU A 1 74 ? -20.903 -0.121 -11.500 1.00 84.12 74 GLU A N 1
ATOM 554 C CA . GLU A 1 74 ? -22.362 0.001 -11.659 1.00 84.12 74 GLU A CA 1
ATOM 555 C C . GLU A 1 74 ? -22.893 1.182 -10.828 1.00 84.12 74 GLU A C 1
ATOM 557 O O . GLU A 1 74 ? -22.451 1.405 -9.697 1.00 84.12 74 GLU A O 1
ATOM 562 N N . SER A 1 75 ? -23.809 1.978 -11.387 1.00 79.44 75 SER A N 1
ATOM 563 C CA . SER A 1 75 ? -24.549 2.985 -10.623 1.00 79.44 75 SER A CA 1
ATOM 564 C C . SER A 1 75 ? -25.449 2.282 -9.602 1.00 79.44 75 SER A C 1
ATOM 566 O O . SER A 1 75 ? -26.204 1.367 -9.920 1.00 79.44 75 SER A O 1
ATOM 568 N N . MET A 1 76 ? -25.362 2.694 -8.338 1.00 57.03 76 MET A N 1
ATOM 569 C CA . MET A 1 76 ? -26.385 2.361 -7.351 1.00 57.03 76 MET A CA 1
ATOM 570 C C . MET A 1 76 ? -27.241 3.600 -7.156 1.00 57.03 76 MET A C 1
ATOM 572 O O . MET A 1 76 ? -26.718 4.643 -6.762 1.00 57.03 76 MET A O 1
ATOM 576 N N . GLU A 1 77 ? -28.537 3.494 -7.453 1.00 33.78 77 GLU A N 1
ATOM 577 C CA . GLU A 1 77 ? -29.497 4.575 -7.244 1.00 33.78 77 GLU A CA 1
ATOM 578 C C . GLU A 1 77 ? -29.475 5.004 -5.770 1.00 33.78 77 GLU A C 1
ATOM 580 O O . GLU A 1 77 ? -29.990 4.325 -4.879 1.00 33.78 77 GLU A O 1
ATOM 585 N N . LYS A 1 78 ? -28.848 6.150 -5.500 1.00 34.19 78 LYS A N 1
ATOM 586 C CA . LYS A 1 78 ? -29.026 6.896 -4.259 1.00 34.19 78 LYS A CA 1
ATOM 587 C C . LYS A 1 78 ? -29.668 8.227 -4.603 1.00 34.19 78 LYS A C 1
ATOM 589 O O . LYS A 1 78 ? -29.019 9.142 -5.104 1.00 34.19 78 LYS A O 1
ATOM 594 N N . ASN A 1 79 ? -30.965 8.269 -4.315 1.00 30.11 79 ASN A N 1
ATOM 595 C CA . ASN A 1 79 ? -31.826 9.440 -4.229 1.00 30.11 79 ASN A CA 1
ATOM 596 C C . ASN A 1 79 ? -31.032 10.659 -3.723 1.00 30.11 79 ASN A C 1
ATOM 598 O O . ASN A 1 79 ? -30.639 10.701 -2.558 1.00 30.11 79 ASN A O 1
ATOM 602 N N . SER A 1 80 ? -30.747 11.607 -4.613 1.00 28.75 80 SER A N 1
ATOM 603 C CA . SER A 1 80 ? -30.023 12.837 -4.297 1.00 28.75 80 SER A CA 1
ATOM 604 C C . SER A 1 80 ? -30.853 14.007 -4.801 1.00 28.75 80 SER A C 1
ATOM 606 O O . SER A 1 80 ? -30.848 14.317 -5.990 1.00 28.75 80 SER A O 1
ATOM 608 N N . GLU A 1 81 ? -31.597 14.635 -3.893 1.00 27.27 81 GLU A N 1
ATOM 609 C CA . GLU A 1 81 ? -32.124 15.975 -4.123 1.00 27.27 81 GLU A CA 1
ATOM 610 C C . GLU A 1 81 ? -30.962 16.970 -4.064 1.00 27.27 81 GLU A C 1
ATOM 612 O O . GLU A 1 81 ? -30.207 17.060 -3.096 1.00 27.27 81 GLU A O 1
ATOM 617 N N . SER A 1 82 ? -30.821 17.692 -5.167 1.00 29.72 82 SER A N 1
ATOM 618 C CA . SER A 1 82 ? -29.941 18.827 -5.385 1.00 29.72 82 SER A CA 1
ATOM 619 C C . SER A 1 82 ? -30.291 20.002 -4.473 1.00 29.72 82 SER A C 1
ATOM 621 O O . SER A 1 82 ? -31.442 20.436 -4.484 1.00 29.72 82 SER A O 1
ATOM 623 N N . VAL A 1 83 ? -29.303 20.625 -3.823 1.00 27.42 83 VAL A N 1
ATOM 624 C CA . VAL A 1 83 ? -29.402 22.052 -3.479 1.00 27.42 83 VAL A CA 1
ATOM 625 C C . VAL A 1 83 ? -28.079 22.759 -3.760 1.00 27.42 83 VAL A C 1
ATOM 627 O O . VAL A 1 83 ? -27.001 22.325 -3.362 1.00 27.42 83 VAL A O 1
ATOM 630 N N . SER A 1 84 ? -28.221 23.835 -4.525 1.00 25.97 84 SER A N 1
ATOM 631 C CA . SER A 1 84 ? -27.206 24.676 -5.137 1.00 25.97 84 SER A CA 1
ATOM 632 C C . SER A 1 84 ? -26.379 25.495 -4.145 1.00 25.97 84 SER A C 1
ATOM 634 O O . SER A 1 84 ? -26.848 25.898 -3.083 1.00 25.97 84 SER A O 1
ATOM 636 N N . LEU A 1 85 ? -25.155 25.808 -4.574 1.00 29.58 85 LEU A N 1
ATOM 637 C CA . LEU A 1 85 ? -24.245 26.753 -3.938 1.00 29.58 85 LEU A CA 1
ATOM 638 C C . LEU A 1 85 ? -24.860 28.156 -3.836 1.00 29.58 85 LEU A C 1
ATOM 640 O O . LEU A 1 85 ? -25.192 28.762 -4.856 1.00 29.58 85 LEU A O 1
ATOM 644 N N . GLN A 1 86 ? -24.869 28.722 -2.630 1.00 27.33 86 GLN A N 1
ATOM 645 C CA . GLN A 1 86 ? -24.765 30.166 -2.441 1.00 27.33 86 GLN A CA 1
ATOM 646 C C . GLN A 1 86 ? -23.691 30.480 -1.402 1.00 27.33 86 GLN A C 1
ATOM 648 O O . GLN A 1 86 ? -23.550 29.825 -0.373 1.00 27.33 86 GLN A O 1
ATOM 653 N N . LYS A 1 87 ? -22.879 31.462 -1.777 1.00 34.47 87 LYS A N 1
ATOM 654 C CA . LYS A 1 87 ? -21.646 31.910 -1.150 1.00 34.47 87 LYS A CA 1
ATOM 655 C C . LYS A 1 87 ? -21.991 33.107 -0.273 1.00 34.47 87 LYS A C 1
ATOM 657 O O . LYS A 1 87 ? -22.123 34.205 -0.800 1.00 34.47 87 LYS A O 1
ATOM 662 N N . GLU A 1 88 ? -22.108 32.905 1.033 1.00 26.92 88 GLU A N 1
ATOM 663 C CA . GLU A 1 88 ? -22.151 33.994 2.011 1.00 26.92 88 GLU A CA 1
ATOM 664 C C . GLU A 1 88 ? -21.292 33.631 3.226 1.00 26.92 88 GLU A C 1
ATOM 666 O O . GLU A 1 88 ? -21.443 32.576 3.835 1.00 26.92 88 GLU A O 1
ATOM 671 N N . THR A 1 89 ? -20.341 34.507 3.540 1.00 34.53 89 THR A N 1
ATOM 672 C CA . THR A 1 89 ? -19.516 34.488 4.754 1.00 34.53 89 THR A CA 1
ATOM 673 C C . THR A 1 89 ? -20.302 35.013 5.952 1.00 34.53 89 THR A C 1
ATOM 675 O O . THR A 1 89 ? -20.849 36.114 5.856 1.00 34.53 89 THR A O 1
ATOM 678 N N . PRO A 1 90 ? -20.251 34.326 7.106 1.00 32.25 90 PRO A N 1
ATOM 679 C CA . PRO A 1 90 ? -20.342 35.007 8.399 1.00 32.25 90 PRO A CA 1
ATOM 680 C C . PRO A 1 90 ? -19.307 34.409 9.405 1.00 32.25 90 PRO A C 1
ATOM 682 O O . PRO A 1 90 ? -18.428 33.656 8.985 1.00 32.25 90 PRO A O 1
ATOM 685 N N . PRO A 1 91 ? -19.237 34.855 10.674 1.00 32.38 91 PRO A N 1
ATOM 686 C CA . PRO A 1 91 ? -18.039 35.469 11.233 1.00 32.38 91 PRO A CA 1
ATOM 687 C C . PRO A 1 91 ? -17.259 34.518 12.150 1.00 32.38 91 PRO A C 1
ATOM 689 O O . PRO A 1 91 ? -17.751 33.483 12.584 1.00 32.38 91 PRO A O 1
ATOM 692 N N . VAL A 1 92 ? -16.032 34.935 12.460 1.00 40.12 92 VAL A N 1
ATOM 693 C CA . VAL A 1 92 ? -15.102 34.322 13.415 1.00 40.12 92 VAL A CA 1
ATOM 694 C C . VAL A 1 92 ? -15.804 34.002 14.739 1.00 40.12 92 VAL A C 1
ATOM 696 O O . VAL A 1 92 ? -16.053 34.898 15.543 1.00 40.12 92 VAL A O 1
ATOM 699 N N . GLU A 1 93 ? -16.068 32.721 14.982 1.00 33.72 93 GLU A N 1
ATOM 700 C CA . GLU A 1 93 ? -16.421 32.193 16.295 1.00 33.72 93 GLU A CA 1
ATOM 701 C C . GLU A 1 93 ? -15.553 30.957 16.575 1.00 33.72 93 GLU A C 1
ATOM 703 O O . GLU A 1 93 ? -15.255 30.153 15.693 1.00 33.72 93 GLU A O 1
ATOM 708 N N . SER A 1 94 ? -15.042 30.919 17.801 1.00 36.34 94 SER A N 1
ATOM 709 C CA . SER A 1 94 ? -13.970 30.085 18.355 1.00 36.34 94 SER A CA 1
ATOM 710 C C . SER A 1 94 ? -13.843 28.663 17.791 1.00 36.34 94 SER A C 1
ATOM 712 O O . SER A 1 94 ? -14.708 27.819 18.022 1.00 36.34 94 SER A O 1
ATOM 714 N N . GLN A 1 95 ? -12.704 28.386 17.145 1.00 33.38 95 GLN A N 1
ATOM 715 C CA . GLN A 1 95 ? -12.306 27.049 16.702 1.00 33.38 95 GLN A CA 1
ATOM 716 C C . GLN A 1 95 ? -12.213 26.081 17.898 1.00 33.38 95 GLN A C 1
ATOM 718 O O . GLN A 1 95 ? -11.447 26.342 18.834 1.00 33.38 95 GLN A O 1
ATOM 723 N N . PRO A 1 96 ? -12.925 24.939 17.878 1.00 39.66 96 PRO A N 1
ATOM 724 C CA . PRO A 1 96 ? -12.497 23.767 18.626 1.00 39.66 96 PRO A CA 1
ATOM 725 C C . PRO A 1 96 ? -11.137 23.348 18.065 1.00 39.66 96 PRO A C 1
ATOM 727 O O . PRO A 1 96 ? -10.932 23.409 16.857 1.00 39.66 96 PRO A O 1
ATOM 730 N N . VAL A 1 97 ? -10.206 22.941 18.925 1.00 38.09 97 VAL A N 1
ATOM 731 C CA . VAL A 1 97 ? -8.909 22.393 18.505 1.00 38.09 97 VAL A CA 1
ATOM 732 C C . VAL A 1 97 ? -9.174 21.216 17.557 1.00 38.09 97 VAL A C 1
ATOM 734 O O . VAL A 1 97 ? -9.593 20.150 18.009 1.00 38.09 97 VAL A O 1
ATOM 737 N N . GLU A 1 98 ? -9.013 21.427 16.249 1.00 59.44 98 GLU A N 1
ATOM 738 C CA . GLU A 1 98 ? -9.163 20.380 15.239 1.00 59.44 98 GLU A CA 1
ATOM 739 C C . GLU A 1 98 ? -8.101 19.313 15.510 1.00 59.44 98 GLU A C 1
ATOM 741 O O . GLU A 1 98 ? -6.910 19.611 15.637 1.00 59.44 98 GLU A O 1
ATOM 746 N N . SER A 1 99 ? -8.534 18.062 15.673 1.00 64.12 99 SER A N 1
ATOM 747 C CA . SER A 1 99 ? -7.618 16.926 15.761 1.00 64.12 99 SER A CA 1
ATOM 748 C C . SER A 1 99 ? -6.737 16.882 14.506 1.00 64.12 99 SER A C 1
ATOM 750 O O . SER A 1 99 ? -7.245 17.191 13.423 1.00 64.12 99 SER A O 1
ATOM 752 N N . PRO A 1 100 ? -5.453 16.488 14.611 1.00 82.06 100 PRO A N 1
ATOM 753 C CA . PRO A 1 100 ? -4.579 16.351 13.451 1.00 82.06 100 PRO A CA 1
ATOM 754 C C . PRO A 1 100 ? -5.264 15.546 12.334 1.00 82.06 100 PRO A C 1
ATOM 756 O O . PRO A 1 100 ? -5.912 14.542 12.629 1.00 82.06 100 PRO A O 1
ATOM 759 N N . PRO A 1 101 ? -5.092 15.912 11.050 1.00 87.25 101 PRO A N 1
ATOM 760 C CA . PRO A 1 101 ? -5.784 15.244 9.941 1.00 87.25 101 PRO A CA 1
ATOM 761 C C . PRO A 1 101 ? -5.374 13.772 9.771 1.00 87.25 101 PRO A C 1
ATOM 763 O O . PRO A 1 101 ? -5.977 13.045 8.992 1.00 87.25 101 PRO A O 1
ATOM 766 N N . THR A 1 102 ? -4.331 13.337 10.479 1.00 91.50 102 THR A N 1
ATOM 767 C CA . THR A 1 102 ? -3.765 11.987 10.447 1.00 91.50 102 THR A CA 1
ATOM 768 C C . THR A 1 102 ? -4.350 11.051 11.504 1.00 91.50 102 THR A C 1
ATOM 770 O O . THR A 1 102 ? -3.850 9.936 11.650 1.00 91.50 102 THR A O 1
ATOM 773 N N . GLU A 1 103 ? -5.341 11.481 12.286 1.00 94.88 103 GLU A N 1
ATOM 774 C CA . GLU A 1 103 ? -5.918 10.670 13.357 1.00 94.88 103 GLU A CA 1
ATOM 775 C C . GLU A 1 103 ? -7.420 10.904 13.550 1.00 94.88 103 GLU A C 1
ATOM 777 O O . GLU A 1 103 ? -7.946 11.988 13.314 1.00 94.88 103 GLU A O 1
ATOM 782 N N . THR A 1 104 ? -8.117 9.869 14.013 1.00 95.38 104 THR A N 1
ATOM 783 C CA . THR A 1 104 ? -9.527 9.939 14.405 1.00 95.38 104 THR A CA 1
ATOM 784 C C . THR A 1 104 ? -9.795 9.050 15.614 1.00 95.38 104 THR A C 1
ATOM 786 O O . THR A 1 104 ? -9.092 8.068 15.860 1.00 95.38 104 THR A O 1
ATOM 789 N N . LYS A 1 105 ? -10.821 9.388 16.392 1.00 94.88 105 LYS A N 1
ATOM 790 C CA . LYS A 1 105 ? -11.257 8.592 17.543 1.00 94.88 105 LYS A CA 1
ATOM 791 C C . LYS A 1 105 ? -12.220 7.498 17.091 1.00 94.88 105 LYS A C 1
ATOM 793 O O . LYS A 1 105 ? -13.096 7.754 16.270 1.00 94.88 105 LYS A O 1
ATOM 798 N N . ILE A 1 106 ? -12.077 6.307 17.662 1.00 92.81 106 ILE A N 1
ATOM 799 C CA . ILE A 1 106 ? -13.022 5.201 17.503 1.00 92.81 106 ILE A CA 1
ATOM 800 C C . ILE A 1 106 ? -13.535 4.753 18.873 1.00 92.81 106 ILE A C 1
ATOM 802 O O . ILE A 1 106 ? -12.759 4.619 19.822 1.00 92.81 106 ILE A O 1
ATOM 806 N N . ASP A 1 107 ? -14.839 4.507 18.963 1.00 89.94 107 ASP A N 1
ATOM 807 C CA . ASP A 1 107 ? -15.503 4.085 20.196 1.00 89.94 107 ASP A CA 1
ATOM 808 C C . ASP A 1 107 ? -15.723 2.571 20.179 1.00 89.94 107 ASP A C 1
ATOM 810 O O . ASP A 1 107 ? -16.406 2.026 19.307 1.00 89.94 107 ASP A O 1
ATOM 814 N N . LEU A 1 108 ? -15.118 1.876 21.137 1.00 84.56 108 LEU A N 1
ATOM 815 C CA . LEU A 1 108 ? -15.197 0.428 21.262 1.00 84.56 108 LEU A CA 1
ATOM 816 C C . LEU A 1 108 ? -16.460 -0.008 22.023 1.00 84.56 108 LEU A C 1
ATOM 818 O O . LEU A 1 108 ? -17.013 0.762 22.812 1.00 84.56 108 LEU A O 1
ATOM 822 N N . PRO A 1 109 ? -16.919 -1.263 21.835 1.00 77.31 109 PRO A N 1
ATOM 823 C CA . PRO A 1 109 ? -18.136 -1.765 22.483 1.00 77.31 109 PRO A CA 1
ATOM 824 C C . PRO A 1 109 ? -18.089 -1.761 24.013 1.00 77.31 109 PRO A C 1
ATOM 826 O O . PRO A 1 109 ? -19.129 -1.716 24.663 1.00 77.31 109 PRO A O 1
ATOM 829 N N . ASP A 1 110 ? -16.891 -1.834 24.593 1.00 83.06 110 ASP A N 1
ATOM 830 C CA . ASP A 1 110 ? -16.668 -1.807 26.040 1.00 83.06 110 ASP A CA 1
ATOM 831 C C . ASP A 1 110 ? -16.752 -0.389 26.638 1.00 83.06 110 ASP A C 1
ATOM 833 O O . ASP A 1 110 ? -16.521 -0.202 27.833 1.00 83.06 110 ASP A O 1
ATOM 837 N N . GLY A 1 111 ? -17.099 0.609 25.818 1.00 81.38 111 GLY A N 1
ATOM 838 C CA . GLY A 1 111 ? -17.191 2.013 26.204 1.00 81.38 111 GLY A CA 1
ATOM 839 C C . GLY A 1 111 ? -15.837 2.716 26.279 1.00 81.38 111 GLY A C 1
ATOM 840 O O . GLY A 1 111 ? -15.784 3.885 26.666 1.00 81.38 111 GLY A O 1
ATOM 841 N N . THR A 1 112 ? -14.743 2.039 25.921 1.00 87.44 112 THR A N 1
ATOM 842 C CA . THR A 1 112 ? -13.432 2.675 25.792 1.00 87.44 112 THR A CA 1
ATOM 843 C C . THR A 1 112 ? -13.293 3.348 24.428 1.00 87.44 112 THR A C 1
ATOM 845 O O . THR A 1 112 ? -13.872 2.919 23.434 1.00 87.44 112 THR A O 1
ATOM 848 N N . CYS A 1 113 ? -12.514 4.423 24.365 1.00 87.94 113 CYS A N 1
ATOM 849 C CA . CYS A 1 113 ? -12.179 5.096 23.115 1.00 87.94 113 CYS A CA 1
ATOM 850 C C . CYS A 1 113 ? -10.698 4.858 22.807 1.00 87.94 113 CYS A C 1
ATOM 852 O O . CYS A 1 113 ? -9.846 4.975 23.694 1.00 87.94 113 CYS A O 1
ATOM 854 N N . GLN A 1 114 ? -10.388 4.530 21.555 1.00 92.56 114 GLN A N 1
ATOM 855 C CA . GLN A 1 114 ? -9.019 4.437 21.053 1.00 92.56 114 GLN A CA 1
ATOM 856 C C . GLN A 1 114 ? -8.807 5.434 19.920 1.00 92.56 114 GLN A C 1
ATOM 858 O O . GLN A 1 114 ? -9.743 5.830 19.227 1.00 92.56 114 GLN A O 1
ATOM 863 N N . LEU A 1 115 ? -7.554 5.832 19.718 1.00 95.06 115 LEU A N 1
ATOM 864 C CA . LEU A 1 115 ? -7.179 6.657 18.581 1.00 95.06 115 LEU A CA 1
ATOM 865 C C . LEU A 1 115 ? -6.734 5.747 17.439 1.00 95.06 115 LEU A C 1
ATOM 867 O O . LEU A 1 115 ? -5.844 4.919 17.624 1.00 95.06 115 LEU A O 1
ATOM 871 N N . LEU A 1 116 ? -7.329 5.914 16.267 1.00 97.44 116 LEU A N 1
ATOM 872 C CA . LEU A 1 116 ? -6.823 5.380 15.011 1.00 97.44 116 LEU A CA 1
ATOM 873 C C . LEU A 1 116 ? -5.973 6.463 14.348 1.00 97.44 116 LEU A C 1
ATOM 875 O O . LEU A 1 116 ? -6.398 7.615 14.283 1.00 97.44 116 LEU A O 1
ATOM 879 N N . ARG A 1 117 ? -4.779 6.123 13.866 1.00 97.25 117 ARG A N 1
ATOM 880 C CA . ARG A 1 117 ? -3.851 7.106 13.298 1.00 97.25 117 ARG A CA 1
ATOM 881 C C . ARG A 1 117 ? -2.993 6.545 12.175 1.00 97.25 117 ARG A C 1
ATOM 883 O O . ARG A 1 117 ? -2.781 5.335 12.080 1.00 97.25 117 ARG A O 1
ATOM 890 N N . VAL A 1 118 ? -2.447 7.451 11.372 1.00 97.88 118 VAL A N 1
ATOM 891 C CA . VAL A 1 118 ? -1.381 7.154 10.413 1.00 97.88 118 VAL A CA 1
ATOM 892 C C . VAL A 1 118 ? -0.050 7.029 11.149 1.00 97.88 118 VAL A C 1
ATOM 894 O O . VAL A 1 118 ? 0.401 7.961 11.816 1.00 97.88 118 VAL A O 1
ATOM 897 N N . HIS A 1 119 ? 0.606 5.887 10.989 1.00 97.44 119 HIS A N 1
ATOM 898 C CA . HIS A 1 119 ? 2.007 5.705 11.321 1.00 97.44 119 HIS A CA 1
ATOM 899 C C . HIS A 1 119 ? 2.860 6.025 10.093 1.00 97.44 119 HIS A C 1
ATOM 901 O O . HIS A 1 119 ? 2.877 5.261 9.123 1.00 97.44 119 HIS A O 1
ATOM 907 N N . LYS A 1 120 ? 3.566 7.158 10.159 1.00 95.75 120 LYS A N 1
ATOM 908 C CA . LYS A 1 120 ? 4.447 7.615 9.085 1.00 95.75 120 LYS A CA 1
ATOM 909 C C . LYS A 1 120 ? 5.713 6.774 9.017 1.00 95.75 120 LYS A C 1
ATOM 911 O O . LYS A 1 120 ? 6.414 6.640 10.021 1.00 95.75 120 LYS A O 1
ATOM 916 N N . VAL A 1 121 ? 6.032 6.268 7.833 1.00 93.56 121 VAL A N 1
ATOM 917 C CA . VAL A 1 121 ? 7.316 5.608 7.553 1.00 93.56 121 VAL A CA 1
ATOM 918 C C . VAL A 1 121 ? 8.253 6.559 6.800 1.00 93.56 121 VAL A C 1
ATOM 920 O O . VAL A 1 121 ? 7.798 7.585 6.294 1.00 93.56 121 VAL A O 1
ATOM 923 N N . PRO A 1 122 ? 9.569 6.278 6.738 1.00 87.38 122 PRO A N 1
ATOM 924 C CA . PRO A 1 122 ? 10.493 7.119 5.988 1.00 87.38 122 PRO A CA 1
ATOM 925 C C . PRO A 1 122 ? 10.063 7.285 4.528 1.00 87.38 122 PRO A C 1
ATOM 927 O O . PRO A 1 122 ? 9.736 6.302 3.859 1.00 87.38 122 PRO A O 1
ATOM 930 N N . ASP A 1 123 ? 10.109 8.527 4.051 1.00 77.75 123 ASP A N 1
ATOM 931 C CA . ASP A 1 123 ? 9.852 8.901 2.658 1.00 77.75 123 ASP A CA 1
ATOM 932 C C . ASP A 1 123 ? 11.090 8.592 1.802 1.00 77.75 123 ASP A C 1
ATOM 934 O O . ASP A 1 123 ? 11.893 9.449 1.426 1.00 77.75 123 ASP A O 1
ATOM 938 N N . ASP A 1 124 ? 11.325 7.296 1.620 1.00 79.62 124 ASP A N 1
ATOM 939 C CA . ASP A 1 124 ? 12.326 6.758 0.718 1.00 79.62 124 ASP A CA 1
ATOM 940 C C . ASP A 1 124 ? 11.668 5.810 -0.297 1.00 79.62 124 ASP A C 1
ATOM 942 O O . ASP A 1 124 ? 10.502 5.429 -0.200 1.00 79.62 124 ASP A O 1
ATOM 946 N N . ASN A 1 125 ? 12.447 5.362 -1.279 1.00 79.06 125 ASN A N 1
ATOM 947 C CA . ASN A 1 125 ? 11.989 4.461 -2.343 1.00 79.06 125 ASN A CA 1
ATOM 948 C C . ASN A 1 125 ? 11.582 3.044 -1.849 1.00 79.06 125 ASN A C 1
ATOM 950 O O . ASN A 1 125 ? 11.393 2.134 -2.661 1.00 79.06 125 ASN A O 1
ATOM 954 N N . SER A 1 126 ? 11.517 2.816 -0.532 1.00 90.19 126 SER A N 1
ATOM 955 C CA . S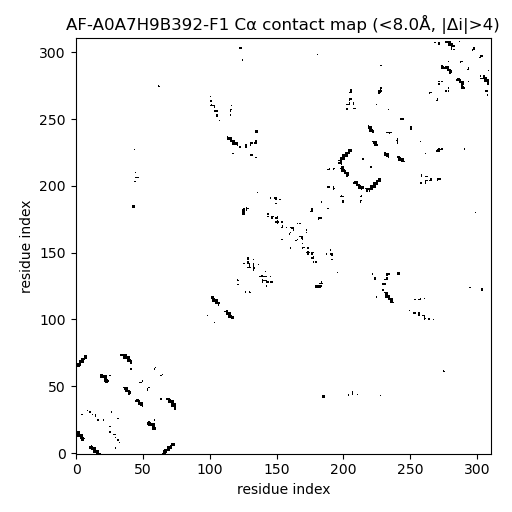ER A 1 126 ? 11.107 1.576 0.132 1.00 90.19 126 SER A CA 1
ATOM 956 C C . SER A 1 126 ? 9.897 1.744 1.059 1.00 90.19 126 SER A C 1
ATOM 958 O O . SER A 1 126 ? 9.578 0.786 1.763 1.00 90.19 126 SER A O 1
ATOM 960 N N . CYS A 1 127 ? 9.191 2.881 1.028 1.00 92.56 127 CYS A N 1
ATOM 961 C CA . CYS A 1 127 ? 8.019 3.162 1.870 1.00 92.56 127 CYS A CA 1
ATOM 962 C C . CYS A 1 127 ? 6.977 2.030 1.910 1.00 92.56 127 CYS A C 1
ATOM 964 O O . CYS A 1 127 ? 6.551 1.643 2.995 1.00 92.56 127 CYS A O 1
ATOM 966 N N . LEU A 1 128 ? 6.656 1.404 0.768 1.00 97.31 128 LEU A N 1
ATOM 967 C CA . LEU A 1 128 ? 5.761 0.239 0.718 1.00 97.31 128 LEU A CA 1
ATOM 968 C C . LEU A 1 128 ? 6.234 -0.893 1.642 1.00 97.31 128 LEU A C 1
ATOM 970 O O . LEU A 1 128 ? 5.467 -1.436 2.438 1.00 97.31 128 LEU A O 1
ATOM 974 N N . PHE A 1 129 ? 7.510 -1.258 1.521 1.00 98.06 129 PHE A N 1
ATOM 975 C CA . PHE A 1 129 ? 8.102 -2.330 2.311 1.00 98.06 129 PHE A CA 1
ATOM 976 C C . PHE A 1 129 ? 8.176 -1.931 3.782 1.00 98.06 129 PHE A C 1
ATOM 978 O O . PHE A 1 129 ? 7.852 -2.757 4.626 1.00 98.06 129 PHE A O 1
ATOM 985 N N . HIS A 1 130 ? 8.512 -0.672 4.089 1.00 97.56 130 HIS A N 1
ATOM 986 C CA . HIS A 1 130 ? 8.521 -0.159 5.462 1.00 97.56 130 HIS A CA 1
ATOM 987 C C . HIS A 1 130 ? 7.138 -0.233 6.101 1.00 97.56 130 HIS A C 1
ATOM 989 O O . HIS A 1 130 ? 7.031 -0.698 7.232 1.00 97.56 130 HIS A O 1
ATOM 995 N N . ALA A 1 131 ? 6.085 0.162 5.382 1.00 98.56 131 ALA A N 1
ATOM 996 C CA . ALA A 1 131 ? 4.714 0.130 5.880 1.00 98.56 131 ALA A CA 1
ATOM 997 C C . ALA A 1 131 ? 4.260 -1.307 6.189 1.00 98.56 131 ALA A C 1
ATOM 999 O O . ALA A 1 131 ? 3.821 -1.610 7.298 1.00 98.56 131 ALA A O 1
ATOM 1000 N N . ILE A 1 132 ? 4.461 -2.238 5.251 1.00 98.75 132 ILE A N 1
ATOM 1001 C CA . ILE A 1 132 ? 4.127 -3.656 5.464 1.00 98.75 132 ILE A CA 1
ATOM 1002 C C . ILE A 1 132 ? 4.974 -4.254 6.600 1.00 98.75 132 ILE A C 1
ATOM 1004 O O . ILE A 1 132 ? 4.458 -4.960 7.470 1.00 98.75 132 ILE A O 1
ATOM 1008 N N . SER A 1 133 ? 6.272 -3.942 6.627 1.00 98.50 133 SER A N 1
ATOM 1009 C CA . SER A 1 133 ? 7.208 -4.404 7.651 1.00 98.50 133 SER A CA 1
ATOM 1010 C C . SER A 1 133 ? 6.811 -3.917 9.042 1.00 98.50 133 SER A C 1
ATOM 1012 O O . SER A 1 133 ? 6.779 -4.701 9.988 1.00 98.50 133 SER A O 1
ATOM 1014 N N . TYR A 1 134 ? 6.433 -2.645 9.169 1.00 98.69 134 TYR A N 1
ATOM 1015 C CA . TYR A 1 134 ? 5.948 -2.074 10.417 1.00 98.69 134 TYR A CA 1
ATOM 1016 C C . TYR A 1 134 ? 4.647 -2.735 10.880 1.00 98.69 134 TYR A C 1
ATOM 1018 O O . TYR A 1 134 ? 4.531 -3.132 12.044 1.00 98.69 134 TYR A O 1
ATOM 1026 N N . CYS A 1 135 ? 3.683 -2.896 9.972 1.00 98.62 135 CYS A N 1
ATOM 1027 C CA . CYS A 1 135 ? 2.413 -3.540 10.279 1.00 98.62 135 CYS A CA 1
ATOM 1028 C C . CYS A 1 135 ? 2.595 -4.961 10.817 1.00 98.62 135 CYS A C 1
ATOM 1030 O O . CYS A 1 135 ? 1.907 -5.329 11.771 1.00 98.62 135 CYS A O 1
ATOM 1032 N N . ASN A 1 136 ? 3.515 -5.735 10.239 1.00 98.25 136 ASN A N 1
ATOM 1033 C CA . ASN A 1 136 ? 3.695 -7.139 10.591 1.00 98.25 136 ASN A CA 1
ATOM 1034 C C . ASN A 1 136 ? 4.696 -7.373 11.733 1.00 98.25 136 ASN A C 1
ATOM 1036 O O . ASN A 1 136 ? 4.446 -8.182 12.621 1.00 98.25 136 ASN A O 1
ATOM 1040 N N . TYR A 1 137 ? 5.833 -6.680 11.712 1.00 98.00 137 TYR A N 1
ATOM 1041 C CA . TYR A 1 137 ? 6.971 -6.945 12.599 1.00 98.00 137 TYR A CA 1
ATOM 1042 C C . TYR A 1 137 ? 7.232 -5.841 13.620 1.00 98.00 137 TYR A C 1
ATOM 1044 O O . TYR A 1 137 ? 8.063 -6.034 14.504 1.00 98.00 137 TYR A O 1
ATOM 1052 N N . LYS A 1 138 ? 6.559 -4.687 13.507 1.00 97.31 138 LYS A N 1
ATOM 1053 C CA . LYS A 1 138 ? 6.860 -3.478 14.298 1.00 97.31 138 LYS A CA 1
ATOM 1054 C C . LYS A 1 138 ? 8.308 -3.008 14.158 1.00 97.31 138 LYS A C 1
ATOM 1056 O O . LYS A 1 138 ? 8.825 -2.306 15.020 1.00 97.31 138 LYS A O 1
ATOM 1061 N N . ASP A 1 139 ? 8.937 -3.371 13.046 1.00 96.62 139 ASP A N 1
ATOM 1062 C CA . ASP A 1 139 ? 10.321 -3.061 12.728 1.00 96.62 139 ASP A CA 1
ATOM 1063 C C . ASP A 1 139 ? 10.439 -2.830 11.222 1.00 96.62 139 ASP A C 1
ATOM 1065 O O . ASP A 1 139 ? 10.114 -3.711 10.429 1.00 96.62 139 ASP A O 1
ATOM 1069 N N . ILE A 1 140 ? 10.898 -1.647 10.816 1.00 94.94 140 ILE A N 1
ATOM 1070 C CA . ILE A 1 140 ? 11.112 -1.297 9.403 1.00 94.94 140 ILE A CA 1
ATOM 1071 C C . ILE A 1 140 ? 12.438 -1.846 8.854 1.00 94.94 140 ILE A C 1
ATOM 1073 O O . ILE A 1 140 ? 12.681 -1.805 7.650 1.00 94.94 140 ILE A O 1
ATOM 1077 N N . SER A 1 141 ? 13.317 -2.382 9.708 1.00 94.06 141 SER A N 1
ATOM 1078 C CA . SER A 1 141 ? 14.600 -2.946 9.278 1.00 94.06 141 SER A CA 1
ATOM 1079 C C . SER A 1 141 ? 14.438 -4.204 8.412 1.00 94.06 141 SER A C 1
ATOM 1081 O O . SER A 1 141 ? 15.350 -4.541 7.654 1.00 94.06 141 SER A O 1
ATOM 1083 N N . VAL A 1 142 ? 13.260 -4.849 8.459 1.00 96.62 142 VAL A N 1
ATOM 1084 C CA . VAL A 1 142 ? 12.928 -6.072 7.703 1.00 96.62 142 VAL A CA 1
ATOM 1085 C C . VAL A 1 142 ? 12.579 -5.781 6.229 1.00 96.62 142 VAL A C 1
ATOM 1087 O O . VAL A 1 142 ? 12.473 -6.697 5.411 1.00 96.62 142 VAL A O 1
ATOM 1090 N N . SER A 1 143 ? 12.467 -4.511 5.827 1.00 96.25 143 SER A N 1
ATOM 1091 C CA . SER A 1 143 ? 12.097 -4.111 4.460 1.00 96.25 143 SER A CA 1
ATOM 1092 C C . SER A 1 143 ? 12.990 -4.706 3.367 1.00 96.25 143 SER A C 1
ATOM 1094 O O . SER A 1 143 ? 12.504 -5.087 2.302 1.00 96.25 143 SER A O 1
ATOM 1096 N N . GLN A 1 144 ? 14.299 -4.835 3.611 1.00 96.81 144 GLN A N 1
ATOM 1097 C CA . GLN A 1 144 ? 15.210 -5.430 2.625 1.00 96.81 144 GLN A CA 1
ATOM 1098 C C . GLN A 1 144 ? 14.976 -6.939 2.472 1.00 96.81 144 GLN A C 1
ATOM 1100 O O . GLN A 1 144 ? 15.084 -7.469 1.368 1.00 96.81 144 GLN A O 1
ATOM 1105 N N . GLN A 1 145 ? 14.645 -7.628 3.561 1.00 98.06 145 GLN A N 1
ATOM 1106 C CA . GLN A 1 145 ? 14.305 -9.045 3.558 1.00 98.06 145 GLN A CA 1
ATOM 1107 C C . GLN A 1 145 ? 12.979 -9.271 2.827 1.00 98.06 145 GLN A C 1
ATOM 1109 O O . GLN A 1 145 ? 12.878 -10.223 2.058 1.00 98.06 145 GLN A O 1
ATOM 1114 N N . LEU A 1 146 ? 11.997 -8.373 2.983 1.00 98.38 146 LEU A N 1
ATOM 1115 C CA . LEU A 1 146 ? 10.752 -8.430 2.211 1.00 98.38 146 LEU A CA 1
ATOM 1116 C C . LEU A 1 146 ? 11.007 -8.311 0.700 1.00 98.38 146 LEU A C 1
ATOM 1118 O O . LEU A 1 146 ? 10.425 -9.069 -0.075 1.00 98.38 146 LEU A O 1
ATOM 1122 N N . ARG A 1 147 ? 11.935 -7.444 0.267 1.00 98.25 147 ARG A N 1
ATOM 1123 C CA . ARG A 1 147 ? 12.371 -7.396 -1.144 1.00 98.25 147 ARG A CA 1
ATOM 1124 C C . ARG A 1 147 ? 12.973 -8.725 -1.609 1.00 98.25 147 ARG A C 1
ATOM 1126 O O . ARG A 1 147 ? 12.659 -9.171 -2.710 1.00 98.25 147 ARG A O 1
ATOM 1133 N N . SER A 1 148 ? 13.795 -9.370 -0.776 1.00 98.31 148 SER A N 1
ATOM 1134 C CA . SER A 1 148 ? 14.354 -10.702 -1.068 1.00 98.31 148 SER A CA 1
ATOM 1135 C C . SER A 1 148 ? 13.267 -11.750 -1.251 1.00 98.31 148 SER A C 1
ATOM 1137 O O . SER A 1 148 ? 13.290 -12.485 -2.234 1.00 98.31 148 SER A O 1
ATOM 1139 N N . VAL A 1 149 ? 12.279 -11.763 -0.357 1.00 98.38 149 VAL A N 1
ATOM 1140 C CA . VAL A 1 149 ? 11.127 -12.669 -0.434 1.00 98.38 149 VAL A CA 1
ATOM 1141 C C . VAL A 1 149 ? 10.372 -12.488 -1.751 1.00 98.38 149 VAL A C 1
ATOM 1143 O O . VAL A 1 149 ? 10.105 -13.478 -2.433 1.00 98.38 149 VAL A O 1
ATOM 1146 N N . VAL A 1 150 ? 10.083 -11.242 -2.146 1.00 98.38 150 VAL A N 1
ATOM 1147 C CA . VAL A 1 150 ? 9.455 -10.945 -3.444 1.00 98.38 150 VAL A CA 1
ATOM 1148 C C . VAL A 1 150 ? 10.305 -11.482 -4.590 1.00 98.38 150 VAL A C 1
ATOM 1150 O O . VAL A 1 150 ? 9.807 -12.217 -5.441 1.00 98.38 150 VAL A O 1
ATOM 1153 N N . ALA A 1 151 ? 11.590 -11.129 -4.619 1.00 98.06 151 ALA A N 1
ATOM 1154 C CA . ALA A 1 151 ? 12.487 -11.521 -5.696 1.00 98.06 151 ALA A CA 1
ATOM 1155 C C . ALA A 1 151 ? 12.578 -13.048 -5.845 1.00 98.06 151 ALA A C 1
ATOM 1157 O O . ALA A 1 151 ? 12.564 -13.562 -6.964 1.00 98.06 151 ALA A O 1
ATOM 1158 N N . ASP A 1 152 ? 12.645 -13.777 -4.733 1.00 98.19 152 ASP A N 1
ATOM 1159 C CA . ASP A 1 152 ? 12.733 -15.236 -4.735 1.00 98.19 152 ASP A CA 1
ATOM 1160 C C . ASP A 1 152 ? 11.432 -15.891 -5.197 1.00 98.19 152 ASP A C 1
ATOM 1162 O O . ASP A 1 152 ? 11.470 -16.840 -5.984 1.00 98.19 152 ASP A O 1
ATOM 1166 N N . LYS A 1 153 ? 10.275 -15.356 -4.792 1.00 97.06 153 LYS A N 1
ATOM 1167 C CA . LYS A 1 153 ? 8.978 -15.843 -5.272 1.00 97.06 153 LYS A CA 1
ATOM 1168 C C . LYS A 1 153 ? 8.766 -15.591 -6.756 1.00 97.06 153 LYS A C 1
ATOM 1170 O O . LYS A 1 153 ? 8.384 -16.526 -7.459 1.00 97.06 153 LYS A O 1
ATOM 1175 N N . ILE A 1 154 ? 9.137 -14.410 -7.247 1.00 96.25 154 ILE A N 1
ATOM 1176 C CA . ILE A 1 154 ? 9.116 -14.105 -8.681 1.00 96.25 154 ILE A CA 1
ATOM 1177 C C . ILE A 1 154 ? 9.984 -15.101 -9.458 1.00 96.25 154 ILE A C 1
ATOM 1179 O O . ILE A 1 154 ? 9.514 -15.680 -10.433 1.00 96.25 154 ILE A O 1
ATOM 1183 N N . ARG A 1 155 ? 11.217 -15.375 -9.006 1.00 97.56 155 ARG A N 1
ATOM 1184 C CA . ARG A 1 155 ? 12.104 -16.359 -9.664 1.00 97.56 155 ARG A CA 1
ATOM 1185 C C . ARG A 1 155 ? 11.544 -17.778 -9.656 1.00 97.56 155 ARG A C 1
ATOM 1187 O O . ARG A 1 155 ? 11.832 -18.544 -10.572 1.00 97.56 155 ARG A O 1
ATOM 1194 N N . SER A 1 156 ? 10.815 -18.144 -8.604 1.00 97.12 156 SER A N 1
ATOM 1195 C CA . SER A 1 156 ? 10.317 -19.509 -8.425 1.00 97.12 156 SER A CA 1
ATOM 1196 C C . SER A 1 156 ? 9.137 -19.863 -9.330 1.00 97.12 156 SER A C 1
ATOM 1198 O O . SER A 1 156 ? 8.926 -21.047 -9.582 1.00 97.12 156 SER A O 1
ATOM 1200 N N . ASP A 1 157 ? 8.413 -18.866 -9.848 1.00 93.94 157 ASP A N 1
ATOM 1201 C CA . ASP A 1 157 ? 7.269 -19.073 -10.739 1.00 93.94 157 ASP A CA 1
ATOM 1202 C C . ASP A 1 157 ? 7.334 -18.155 -11.977 1.00 93.94 157 ASP A C 1
ATOM 1204 O O . ASP A 1 157 ? 6.632 -17.146 -12.071 1.00 93.94 157 ASP A O 1
ATOM 1208 N N . PRO A 1 158 ? 8.199 -18.473 -12.957 1.00 94.19 158 PRO A N 1
ATOM 1209 C CA . PRO A 1 158 ? 8.354 -17.664 -14.164 1.00 94.19 158 PRO A CA 1
ATOM 1210 C C . PRO A 1 158 ? 7.163 -17.759 -15.129 1.00 94.19 158 PRO A C 1
ATOM 1212 O O . PRO A 1 158 ? 7.128 -17.019 -16.115 1.00 94.19 158 PRO A O 1
ATOM 1215 N N . ILE A 1 159 ? 6.220 -18.680 -14.888 1.00 93.56 159 ILE A N 1
ATOM 1216 C CA . ILE A 1 159 ? 5.006 -18.817 -15.696 1.00 93.56 159 ILE A CA 1
ATOM 1217 C C . ILE A 1 159 ? 3.986 -17.777 -15.239 1.00 93.56 159 ILE A C 1
ATOM 1219 O O . ILE A 1 159 ? 3.507 -17.007 -16.073 1.00 93.56 159 ILE A O 1
ATOM 1223 N N . GLU A 1 160 ? 3.701 -17.719 -13.935 1.00 91.25 160 GLU A N 1
ATOM 1224 C CA . GLU A 1 160 ? 2.821 -16.693 -13.364 1.00 91.25 160 GLU A CA 1
ATOM 1225 C C . GLU A 1 160 ? 3.459 -15.305 -13.508 1.00 91.25 160 GLU A C 1
ATOM 1227 O O . GLU A 1 160 ? 2.882 -14.390 -14.100 1.00 91.25 160 GLU A O 1
ATOM 1232 N N . TYR A 1 161 ? 4.715 -15.162 -13.081 1.00 92.12 161 TYR A N 1
ATOM 1233 C CA . 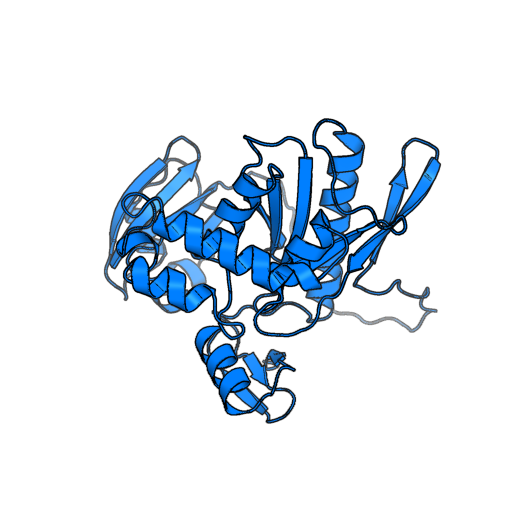TYR A 1 161 ? 5.467 -13.910 -13.163 1.00 92.12 161 TYR A CA 1
ATOM 1234 C C . TYR A 1 161 ? 6.237 -13.807 -14.483 1.00 92.12 161 TYR A C 1
ATOM 1236 O O . TYR A 1 161 ? 7.467 -13.692 -14.525 1.00 92.12 161 TYR A O 1
ATOM 1244 N N . SER A 1 162 ? 5.490 -13.875 -15.582 1.00 88.69 162 SER A N 1
ATOM 1245 C CA . SER A 1 162 ? 6.016 -13.732 -16.940 1.00 88.69 162 SER A CA 1
ATOM 1246 C C . SER A 1 162 ? 6.343 -12.275 -17.295 1.00 88.69 162 SER A C 1
ATOM 1248 O O . SER A 1 162 ? 5.901 -11.331 -16.639 1.00 88.69 162 SER A O 1
ATOM 1250 N N . GLU A 1 163 ? 7.078 -12.067 -18.392 1.00 85.75 163 GLU A N 1
ATOM 1251 C CA . GLU A 1 163 ? 7.412 -10.720 -18.884 1.00 85.75 163 GLU A CA 1
ATOM 1252 C C . GLU A 1 163 ? 6.176 -9.863 -19.190 1.00 85.75 163 GLU A C 1
ATOM 1254 O O . GLU A 1 163 ? 6.208 -8.652 -18.989 1.00 85.75 163 GLU A O 1
ATOM 1259 N N . ALA A 1 164 ? 5.069 -10.490 -19.595 1.00 82.38 164 ALA A N 1
ATOM 1260 C CA . ALA A 1 164 ? 3.806 -9.798 -19.833 1.00 82.38 164 ALA A CA 1
ATOM 1261 C C . ALA A 1 164 ? 3.150 -9.277 -18.542 1.00 82.38 164 ALA A C 1
ATOM 1263 O O . ALA A 1 164 ? 2.447 -8.272 -18.588 1.00 82.38 164 ALA A O 1
ATOM 1264 N N . VAL A 1 165 ? 3.364 -9.952 -17.407 1.00 80.19 165 VAL A N 1
ATOM 1265 C CA . VAL A 1 165 ? 2.840 -9.533 -16.095 1.00 80.19 165 VAL A CA 1
ATOM 1266 C C . VAL A 1 165 ? 3.746 -8.478 -15.463 1.00 80.19 165 VAL A C 1
ATOM 1268 O O . VAL A 1 165 ? 3.263 -7.514 -14.878 1.00 80.19 165 VAL A O 1
ATOM 1271 N N . LEU A 1 166 ? 5.060 -8.653 -15.598 1.00 81.75 166 LEU A N 1
ATOM 1272 C CA . LEU A 1 166 ? 6.074 -7.841 -14.923 1.00 81.75 166 LEU A CA 1
ATOM 1273 C C . LEU A 1 166 ? 6.518 -6.594 -15.707 1.00 81.75 166 LEU A C 1
ATOM 1275 O O . LEU A 1 166 ? 7.285 -5.788 -15.175 1.00 81.75 166 LEU A O 1
ATOM 1279 N N . ASP A 1 167 ? 6.140 -6.473 -16.985 1.00 83.38 167 ASP A N 1
ATOM 1280 C CA . ASP A 1 167 ? 6.686 -5.478 -17.932 1.00 83.38 167 ASP A CA 1
ATOM 1281 C C . ASP A 1 167 ? 8.234 -5.484 -17.966 1.00 83.38 167 ASP A C 1
ATOM 1283 O O . ASP A 1 167 ? 8.940 -4.474 -18.104 1.00 83.38 167 ASP A O 1
ATOM 1287 N N . LYS A 1 168 ? 8.797 -6.667 -17.707 1.00 85.31 168 LYS A N 1
ATOM 1288 C CA . LYS A 1 168 ? 10.228 -6.941 -17.629 1.00 85.31 168 LYS A CA 1
ATOM 1289 C C . LYS A 1 168 ? 10.441 -8.442 -17.593 1.00 85.31 168 LYS A C 1
ATOM 1291 O O . LYS A 1 168 ? 9.672 -9.160 -16.963 1.00 85.31 168 LYS A O 1
ATOM 1296 N N . ARG A 1 169 ? 11.537 -8.925 -18.172 1.00 92.25 169 ARG A N 1
ATOM 1297 C CA . ARG A 1 169 ? 11.947 -10.319 -17.968 1.00 92.25 169 ARG A CA 1
ATOM 1298 C C . ARG A 1 169 ? 12.029 -10.658 -16.476 1.00 92.25 169 ARG A C 1
ATOM 1300 O O . ARG A 1 169 ? 12.548 -9.865 -15.689 1.00 92.25 169 ARG A O 1
ATOM 1307 N N . ASN A 1 170 ? 11.557 -11.849 -16.121 1.00 96.00 170 ASN A N 1
ATOM 1308 C CA . ASN A 1 170 ? 11.460 -12.343 -14.746 1.00 96.00 170 ASN A CA 1
ATOM 1309 C C . ASN A 1 170 ? 12.769 -12.190 -13.945 1.00 96.00 170 ASN A C 1
ATOM 1311 O O . ASN A 1 170 ? 12.784 -11.598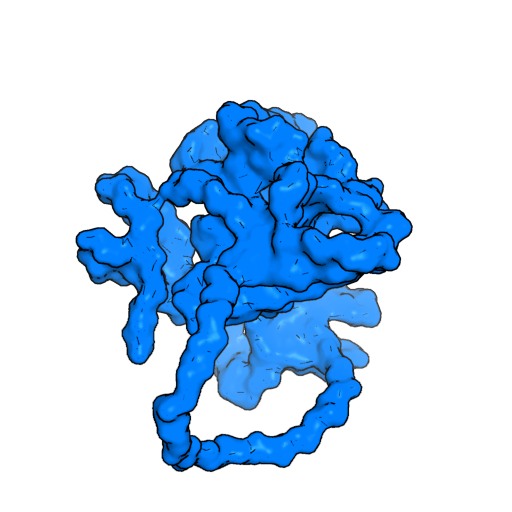 -12.865 1.00 96.00 170 ASN A O 1
ATOM 1315 N N . ASP A 1 171 ? 13.889 -12.636 -14.520 1.00 95.19 171 ASP A N 1
ATOM 1316 C CA . ASP A 1 171 ? 15.226 -12.551 -13.927 1.00 95.19 171 ASP A CA 1
ATOM 1317 C C . ASP A 1 171 ? 15.661 -11.104 -13.656 1.00 95.19 171 ASP A C 1
ATOM 1319 O O . ASP A 1 171 ? 16.234 -10.802 -12.603 1.00 95.19 171 ASP A O 1
ATOM 1323 N N . LEU A 1 172 ? 15.362 -10.203 -14.593 1.00 92.31 172 LEU A N 1
ATOM 1324 C CA . LEU A 1 172 ? 15.663 -8.780 -14.482 1.00 92.31 172 LEU A CA 1
ATOM 1325 C C . LEU A 1 172 ? 14.745 -8.075 -13.481 1.00 92.31 172 LEU A C 1
ATOM 1327 O O . LEU A 1 172 ? 15.212 -7.190 -12.767 1.00 92.31 172 LEU A O 1
ATOM 1331 N N . TYR A 1 173 ? 13.468 -8.453 -13.396 1.00 95.19 173 TYR A N 1
ATOM 1332 C CA . TYR A 1 173 ? 12.547 -7.897 -12.403 1.00 95.19 173 TYR A CA 1
ATOM 1333 C C . TYR A 1 173 ? 12.971 -8.293 -10.990 1.00 95.19 173 TYR A C 1
ATOM 1335 O O . TYR A 1 173 ? 13.093 -7.434 -10.119 1.00 95.19 173 TYR A O 1
ATOM 1343 N N . ALA A 1 174 ? 13.292 -9.570 -10.774 1.00 96.12 174 ALA A N 1
ATOM 1344 C CA . ALA A 1 174 ? 13.754 -10.057 -9.480 1.00 96.12 174 ALA A CA 1
ATOM 1345 C C . ALA A 1 174 ? 15.061 -9.378 -9.028 1.00 96.12 174 ALA A C 1
ATOM 1347 O O . ALA A 1 174 ? 15.272 -9.153 -7.841 1.00 96.12 174 ALA A O 1
ATOM 1348 N N . GLN A 1 175 ? 15.958 -9.027 -9.955 1.00 93.75 175 GLN A N 1
ATOM 1349 C CA . GLN A 1 175 ? 17.136 -8.205 -9.638 1.00 93.75 175 GLN A CA 1
ATOM 1350 C C . GLN A 1 175 ? 16.773 -6.739 -9.373 1.00 93.75 175 GLN A C 1
ATOM 1352 O O . GLN A 1 175 ? 17.340 -6.111 -8.482 1.00 93.75 175 GLN A O 1
ATOM 1357 N N . TRP A 1 176 ? 15.838 -6.186 -10.146 1.00 94.12 176 TRP A N 1
ATOM 1358 C CA . TRP A 1 176 ? 15.390 -4.803 -10.028 1.00 94.12 176 TRP A CA 1
ATOM 1359 C C . TRP A 1 176 ? 14.733 -4.530 -8.671 1.00 94.12 176 TRP A C 1
ATOM 1361 O O . TRP A 1 176 ? 15.144 -3.587 -7.996 1.00 94.12 176 TRP A O 1
ATOM 1371 N N . ILE A 1 177 ? 13.800 -5.382 -8.233 1.00 94.94 177 ILE A N 1
ATOM 1372 C CA . ILE A 1 177 ? 13.024 -5.167 -7.001 1.00 94.94 177 ILE A CA 1
ATOM 1373 C C . ILE A 1 177 ? 13.866 -5.284 -5.722 1.00 94.94 177 ILE A C 1
ATOM 1375 O O . ILE A 1 177 ? 13.520 -4.720 -4.685 1.00 94.94 177 ILE A O 1
ATOM 1379 N N . MET A 1 178 ? 15.025 -5.944 -5.802 1.00 95.06 178 MET A N 1
ATOM 1380 C CA . MET A 1 178 ? 16.004 -6.015 -4.713 1.00 95.06 178 MET A CA 1
ATOM 1381 C C . MET A 1 178 ? 16.662 -4.674 -4.389 1.00 95.06 178 MET A C 1
ATOM 1383 O O . MET A 1 178 ? 17.189 -4.497 -3.286 1.00 95.06 178 MET A O 1
ATOM 1387 N N . ARG A 1 179 ? 16.679 -3.737 -5.342 1.00 86.62 179 ARG A N 1
ATOM 1388 C CA . ARG A 1 179 ? 17.356 -2.452 -5.180 1.00 86.62 179 ARG A CA 1
ATOM 1389 C C . ARG A 1 179 ? 16.505 -1.522 -4.322 1.00 86.62 179 ARG A C 1
ATOM 1391 O O . ARG A 1 179 ? 15.310 -1.367 -4.554 1.00 86.62 179 ARG A O 1
ATOM 1398 N N . LYS A 1 180 ? 17.149 -0.826 -3.385 1.00 83.31 180 LYS A N 1
ATOM 1399 C CA . LYS A 1 180 ? 16.482 0.128 -2.485 1.00 83.31 180 LYS A CA 1
ATOM 1400 C C . LYS A 1 180 ? 15.828 1.306 -3.203 1.00 83.31 180 LYS A C 1
ATOM 1402 O O . LYS A 1 180 ? 14.972 1.939 -2.612 1.00 83.31 180 LYS A O 1
ATOM 1407 N N . ASP A 1 181 ? 16.235 1.600 -4.440 1.00 77.25 181 ASP A N 1
ATOM 1408 C CA . ASP A 1 181 ? 15.716 2.688 -5.279 1.00 77.25 181 ASP A CA 1
ATOM 1409 C C . ASP A 1 181 ? 14.512 2.281 -6.146 1.00 77.25 181 ASP A C 1
ATOM 1411 O O . ASP A 1 181 ? 14.061 3.064 -6.977 1.00 77.25 181 ASP A O 1
ATOM 1415 N N . SER A 1 182 ? 14.026 1.045 -6.011 1.00 78.75 182 SER A N 1
ATOM 1416 C CA . SER A 1 182 ? 12.933 0.514 -6.827 1.00 78.75 182 SER A CA 1
ATOM 1417 C C . SER A 1 182 ? 11.641 0.501 -6.027 1.00 78.75 182 SER A C 1
ATOM 1419 O O . SER A 1 182 ? 11.577 -0.120 -4.966 1.00 78.75 182 SER A O 1
ATOM 1421 N N . TRP A 1 183 ? 10.624 1.190 -6.532 1.00 87.00 183 TRP A N 1
ATOM 1422 C CA . TRP A 1 183 ? 9.311 1.249 -5.896 1.00 87.00 183 TRP A CA 1
ATOM 1423 C C . TRP A 1 183 ? 8.605 -0.090 -6.077 1.00 87.00 183 TRP A C 1
ATOM 1425 O O . TRP A 1 183 ? 8.684 -0.681 -7.151 1.00 87.00 183 TRP A O 1
ATOM 1435 N N . GLY A 1 184 ? 7.951 -0.577 -5.029 1.00 87.44 184 GLY A N 1
ATOM 1436 C CA . GLY A 1 184 ? 7.035 -1.706 -5.162 1.00 87.44 184 GLY A CA 1
ATOM 1437 C C . GLY A 1 184 ? 5.610 -1.225 -5.424 1.00 87.44 184 GLY A C 1
ATOM 1438 O O . GLY A 1 184 ? 5.304 -0.044 -5.256 1.00 87.44 184 GLY A O 1
ATOM 1439 N N . GLY A 1 185 ? 4.735 -2.150 -5.799 1.00 90.94 185 GLY A N 1
ATOM 1440 C CA . GLY A 1 185 ? 3.315 -1.888 -5.995 1.00 90.94 185 GLY A CA 1
ATOM 1441 C C . GLY A 1 185 ? 2.468 -3.147 -5.842 1.00 90.94 185 GLY A C 1
ATOM 1442 O O . GLY A 1 185 ? 2.753 -4.007 -5.011 1.00 90.94 185 GLY A O 1
ATOM 1443 N N . GLY A 1 186 ? 1.415 -3.271 -6.652 1.00 89.25 186 GLY A N 1
ATOM 1444 C CA . GLY A 1 186 ? 0.403 -4.317 -6.488 1.00 89.25 186 GLY A CA 1
ATOM 1445 C C . GLY A 1 186 ? 0.948 -5.745 -6.582 1.00 89.25 186 GLY A C 1
ATOM 1446 O O . GLY A 1 186 ? 0.463 -6.623 -5.872 1.00 89.25 186 GLY A O 1
ATOM 1447 N N . ILE A 1 187 ? 1.986 -5.978 -7.396 1.00 91.88 187 ILE A N 1
ATOM 1448 C CA . ILE A 1 187 ? 2.642 -7.292 -7.519 1.00 91.88 187 ILE A CA 1
ATOM 1449 C C . ILE A 1 187 ? 3.308 -7.674 -6.194 1.00 91.88 187 ILE A C 1
ATOM 1451 O O . ILE A 1 187 ? 3.065 -8.758 -5.661 1.00 91.88 187 ILE A O 1
ATOM 1455 N N . GLU A 1 188 ? 4.106 -6.762 -5.635 1.00 97.44 188 GLU A N 1
ATOM 1456 C CA . GLU A 1 188 ? 4.772 -6.954 -4.348 1.00 97.44 188 GLU A CA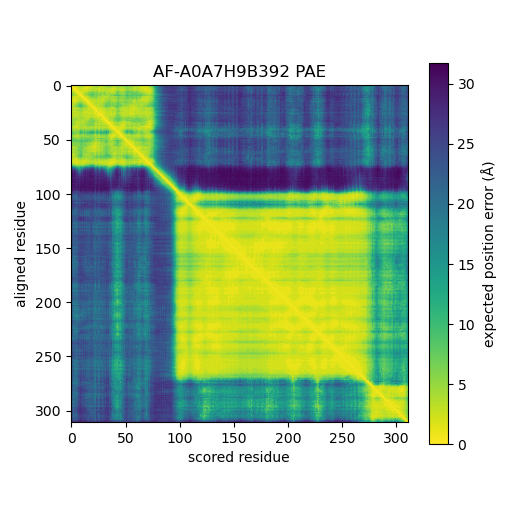 1
ATOM 1457 C C . GLU A 1 188 ? 3.749 -7.159 -3.225 1.00 97.44 188 GLU A C 1
ATOM 1459 O O . GLU A 1 188 ? 3.924 -8.052 -2.401 1.00 97.44 188 GLU A O 1
ATOM 1464 N N . ILE A 1 189 ? 2.667 -6.375 -3.203 1.00 98.44 189 ILE A N 1
ATOM 1465 C CA . ILE A 1 189 ? 1.627 -6.463 -2.167 1.00 98.44 189 ILE A CA 1
ATOM 1466 C C . ILE A 1 189 ? 0.913 -7.809 -2.204 1.00 98.44 189 ILE A C 1
ATOM 1468 O O . ILE A 1 189 ? 0.766 -8.439 -1.156 1.00 98.44 189 ILE A O 1
ATOM 1472 N N . ALA A 1 190 ? 0.493 -8.272 -3.384 1.00 95.00 190 ALA A N 1
ATOM 1473 C CA . ALA A 1 190 ? -0.187 -9.556 -3.527 1.00 95.00 190 ALA A CA 1
ATOM 1474 C C . ALA A 1 190 ? 0.683 -10.708 -2.995 1.00 95.00 190 ALA A C 1
ATOM 1476 O O . ALA A 1 190 ? 0.227 -11.518 -2.188 1.00 95.00 190 ALA A O 1
ATOM 1477 N N . LEU A 1 191 ? 1.959 -10.725 -3.381 1.00 97.19 191 LEU A N 1
ATOM 1478 C CA . LEU A 1 191 ? 2.931 -11.751 -3.003 1.00 97.19 191 LEU A CA 1
ATOM 1479 C C . LEU A 1 191 ? 3.282 -11.697 -1.508 1.00 97.19 191 LEU A C 1
ATOM 1481 O O . LEU A 1 191 ? 3.351 -12.730 -0.833 1.00 97.19 191 LEU A O 1
ATOM 1485 N N . LEU A 1 192 ? 3.490 -10.496 -0.964 1.00 98.62 192 LEU A N 1
ATOM 1486 C CA . LEU A 1 192 ? 3.769 -10.315 0.460 1.00 98.62 192 LEU A CA 1
ATOM 1487 C C . LEU A 1 192 ? 2.560 -10.684 1.318 1.00 98.62 192 LEU A C 1
ATOM 1489 O O . LEU A 1 192 ? 2.736 -11.336 2.343 1.00 98.62 192 LEU A O 1
ATOM 1493 N N . SER A 1 193 ? 1.346 -10.349 0.882 1.00 98.62 193 SER A N 1
ATOM 1494 C CA . SER A 1 193 ? 0.116 -10.767 1.555 1.00 98.62 193 SER A CA 1
ATOM 1495 C C . SER A 1 193 ? 0.018 -12.294 1.659 1.00 98.62 193 SER A C 1
ATOM 1497 O O . SER A 1 193 ? -0.251 -12.818 2.741 1.00 98.62 193 SER A O 1
ATOM 1499 N N . GLU A 1 194 ? 0.320 -13.022 0.578 1.00 97.50 194 GLU A N 1
ATOM 1500 C CA . GLU A 1 194 ? 0.379 -14.488 0.613 1.00 97.50 194 GLU A CA 1
ATOM 1501 C C . GLU A 1 194 ? 1.467 -15.011 1.551 1.00 97.50 194 GLU A C 1
ATOM 1503 O O . GLU A 1 194 ? 1.229 -15.940 2.322 1.00 97.50 194 GLU A O 1
ATOM 1508 N N . THR A 1 195 ? 2.659 -14.415 1.501 1.00 97.50 195 THR A N 1
ATOM 1509 C CA . THR A 1 195 ? 3.806 -14.885 2.289 1.00 97.50 195 THR A CA 1
ATOM 1510 C C . THR A 1 195 ? 3.613 -14.661 3.787 1.00 97.50 195 THR A C 1
ATOM 1512 O O . THR A 1 195 ? 4.038 -15.485 4.594 1.00 97.50 195 THR A O 1
ATOM 1515 N N . LEU A 1 196 ? 2.966 -13.558 4.163 1.00 98.12 196 LEU A N 1
ATOM 1516 C CA . LEU A 1 196 ? 2.681 -13.208 5.555 1.00 98.12 196 LEU A CA 1
ATOM 1517 C C . LEU A 1 196 ? 1.391 -13.856 6.078 1.00 98.12 196 LEU A C 1
ATOM 1519 O O . LEU A 1 196 ? 1.101 -13.754 7.268 1.00 98.12 196 LEU A O 1
ATOM 1523 N N . GLY A 1 197 ? 0.595 -14.493 5.213 1.00 98.25 197 GLY A N 1
ATOM 1524 C CA . GLY A 1 197 ? -0.689 -15.082 5.596 1.00 98.25 197 GLY A CA 1
ATOM 1525 C C . GLY A 1 197 ? -1.707 -14.053 6.100 1.00 98.25 197 GLY A C 1
ATOM 1526 O O . GLY A 1 197 ? -2.544 -14.376 6.940 1.00 98.25 197 GLY A O 1
ATOM 1527 N N . THR A 1 198 ? -1.603 -12.807 5.633 1.00 98.62 198 THR A N 1
ATOM 1528 C CA . THR A 1 198 ? -2.397 -11.665 6.104 1.00 98.62 198 THR A CA 1
ATOM 1529 C C . THR A 1 198 ? -2.870 -10.861 4.899 1.00 98.62 198 THR A C 1
ATOM 1531 O O . THR A 1 198 ? -2.070 -10.511 4.028 1.00 98.62 198 THR A O 1
ATOM 1534 N N . ALA A 1 199 ? -4.163 -10.551 4.828 1.00 98.75 199 ALA A N 1
ATOM 1535 C CA . ALA A 1 199 ? -4.703 -9.703 3.772 1.00 98.75 199 ALA A CA 1
ATOM 1536 C C . ALA A 1 199 ? -4.153 -8.272 3.902 1.00 98.75 199 ALA A C 1
ATOM 1538 O O . ALA A 1 199 ? -3.968 -7.759 5.009 1.00 98.75 199 ALA A O 1
ATOM 1539 N N . ILE A 1 200 ? -3.894 -7.607 2.780 1.00 98.81 200 ILE A N 1
ATOM 1540 C CA . ILE A 1 200 ? -3.405 -6.222 2.785 1.00 98.81 200 ILE A CA 1
ATOM 1541 C C . ILE A 1 200 ? -4.455 -5.348 2.120 1.00 98.81 200 ILE A C 1
ATOM 1543 O O . ILE A 1 200 ? -4.811 -5.561 0.962 1.00 98.81 200 ILE A O 1
ATOM 1547 N N . PHE A 1 201 ? -4.983 -4.384 2.867 1.00 98.69 201 PHE A N 1
ATOM 1548 C CA . PHE A 1 201 ? -5.937 -3.412 2.355 1.00 98.69 201 PHE A CA 1
ATOM 1549 C C . PHE A 1 201 ? -5.204 -2.099 2.109 1.00 98.69 201 PHE A C 1
ATOM 1551 O O . PHE A 1 201 ? -4.742 -1.444 3.040 1.00 98.69 201 PHE A O 1
ATOM 1558 N N . VAL A 1 202 ? -5.093 -1.721 0.845 1.00 98.56 202 VAL A N 1
ATOM 1559 C CA . VAL A 1 202 ? -4.519 -0.449 0.423 1.00 98.56 202 VAL A CA 1
ATOM 1560 C C . VAL A 1 202 ? -5.644 0.571 0.369 1.00 98.56 202 VAL A C 1
ATOM 1562 O O . VAL A 1 202 ? -6.562 0.425 -0.434 1.00 98.56 202 VAL A O 1
ATOM 1565 N N . LEU A 1 203 ? -5.602 1.585 1.227 1.00 97.88 203 LEU A N 1
ATOM 1566 C CA . LEU A 1 203 ? -6.520 2.714 1.155 1.00 97.88 203 LEU A CA 1
ATOM 1567 C C . LEU A 1 203 ? -5.918 3.784 0.249 1.00 97.88 203 LEU A C 1
ATOM 1569 O O . LEU A 1 203 ? -4.976 4.467 0.644 1.00 97.88 203 LEU A O 1
ATOM 1573 N N . ASP A 1 204 ? -6.467 3.928 -0.952 1.00 94.00 204 ASP A N 1
ATOM 1574 C CA . ASP A 1 204 ? -6.097 5.007 -1.862 1.00 94.00 204 ASP A CA 1
ATOM 1575 C C . ASP A 1 204 ? -6.759 6.310 -1.395 1.00 94.00 204 ASP A C 1
ATOM 1577 O O . ASP A 1 204 ? -7.990 6.418 -1.324 1.00 94.00 204 ASP A O 1
ATOM 1581 N N . MET A 1 205 ? -5.936 7.294 -1.034 1.00 88.44 205 MET A N 1
ATOM 1582 C CA . MET A 1 205 ? -6.402 8.583 -0.536 1.00 88.44 205 MET A CA 1
ATOM 1583 C C . MET A 1 205 ? -7.074 9.426 -1.610 1.00 88.44 205 MET A C 1
ATOM 1585 O O . MET A 1 205 ? -7.971 10.194 -1.281 1.00 88.44 205 MET A O 1
ATOM 1589 N N . ASP A 1 206 ? -6.670 9.332 -2.873 1.00 82.56 206 ASP A N 1
ATOM 1590 C CA . ASP A 1 206 ? -7.317 10.116 -3.919 1.00 82.56 206 ASP A CA 1
ATOM 1591 C C . ASP A 1 206 ? -8.668 9.489 -4.281 1.00 82.56 206 ASP A C 1
ATOM 1593 O O . ASP A 1 206 ? -9.707 10.156 -4.209 1.00 82.56 206 ASP A O 1
ATOM 1597 N N . ALA A 1 207 ? -8.680 8.184 -4.555 1.00 86.00 207 ALA A N 1
ATOM 1598 C CA . ALA A 1 207 ? -9.888 7.451 -4.924 1.00 86.00 207 ALA A CA 1
ATOM 1599 C C . ALA A 1 207 ? -10.860 7.244 -3.751 1.00 86.00 207 ALA A C 1
ATOM 1601 O O . ALA A 1 207 ? -12.036 6.956 -3.982 1.00 86.00 207 ALA A O 1
ATOM 1602 N N . GLN A 1 208 ? -10.397 7.394 -2.502 1.00 89.94 208 GLN A N 1
ATOM 1603 C CA . GLN A 1 208 ? -11.183 7.179 -1.281 1.00 89.94 208 GLN A CA 1
ATOM 1604 C C . GLN A 1 208 ? -11.774 5.760 -1.222 1.00 89.94 208 GLN A C 1
ATOM 1606 O O . GLN A 1 208 ? -12.923 5.551 -0.822 1.00 89.94 208 GLN A O 1
ATOM 1611 N N . GLN A 1 209 ? -10.989 4.774 -1.660 1.00 91.75 209 GLN A N 1
ATOM 1612 C CA . GLN A 1 209 ? -11.404 3.378 -1.770 1.00 91.75 209 GLN A CA 1
ATOM 1613 C C . GLN A 1 209 ? -10.315 2.428 -1.286 1.00 91.75 209 GLN A C 1
ATOM 1615 O O . GLN A 1 209 ? -9.122 2.695 -1.406 1.00 91.75 209 GLN A O 1
ATOM 1620 N N . PHE A 1 210 ? -10.757 1.283 -0.767 1.00 95.19 210 PHE A N 1
ATOM 1621 C CA . PHE A 1 210 ? -9.868 0.184 -0.425 1.00 95.19 210 PHE A CA 1
ATOM 1622 C C . PHE A 1 210 ? -9.683 -0.741 -1.621 1.00 95.19 210 PHE A C 1
ATOM 1624 O O . PHE A 1 210 ? -10.654 -1.325 -2.109 1.00 95.19 210 PHE A O 1
ATOM 1631 N N . GLU A 1 211 ? -8.435 -0.963 -2.010 1.00 94.94 211 GLU A N 1
ATOM 1632 C CA . GLU A 1 211 ? -8.054 -2.141 -2.771 1.00 94.94 211 GLU A CA 1
ATOM 1633 C C . GLU A 1 211 ? -7.610 -3.243 -1.812 1.00 94.94 211 GLU A C 1
ATOM 1635 O O . GLU A 1 211 ? -6.746 -3.045 -0.959 1.00 94.94 211 GLU A O 1
ATOM 1640 N N . LYS A 1 212 ? -8.247 -4.406 -1.916 1.00 97.38 212 LYS A N 1
ATOM 1641 C CA . LYS A 1 212 ? -8.059 -5.508 -0.978 1.00 97.38 212 LYS A CA 1
ATOM 1642 C C . LYS A 1 212 ? -7.314 -6.639 -1.673 1.00 97.38 212 LYS A C 1
ATOM 1644 O O . LYS A 1 212 ? -7.716 -7.067 -2.750 1.00 97.38 212 LYS A O 1
ATOM 1649 N N . PHE A 1 213 ? -6.223 -7.084 -1.060 1.00 97.75 213 PHE A N 1
ATOM 1650 C CA . PHE A 1 213 ? -5.397 -8.182 -1.544 1.00 97.75 213 PHE A CA 1
ATOM 1651 C C . PHE A 1 213 ? -5.570 -9.393 -0.623 1.00 97.75 213 PHE A C 1
ATOM 1653 O O . PHE A 1 213 ? -5.308 -9.288 0.579 1.00 97.75 213 PHE A O 1
ATOM 1660 N N . ASN A 1 214 ? -5.980 -10.531 -1.198 1.00 97.44 214 ASN A N 1
ATOM 1661 C CA . ASN A 1 214 ? -6.201 -11.820 -0.521 1.00 97.44 214 ASN A CA 1
ATOM 1662 C C . ASN A 1 214 ? -7.190 -11.766 0.660 1.00 97.44 214 ASN A C 1
ATOM 1664 O O . ASN A 1 214 ? -7.073 -12.515 1.635 1.00 97.44 214 ASN A O 1
ATOM 1668 N N . GLU A 1 215 ? -8.179 -10.882 0.592 1.00 96.69 215 GLU A N 1
ATOM 1669 C CA . GLU A 1 215 ? -9.246 -10.743 1.580 1.00 96.69 215 GLU A CA 1
ATOM 1670 C C . GLU A 1 215 ? -10.183 -11.946 1.639 1.00 96.69 215 GLU A C 1
ATOM 1672 O O . GLU A 1 215 ? -10.836 -12.167 2.653 1.00 96.69 215 GLU A O 1
ATOM 1677 N N . ASP A 1 216 ? -10.275 -12.719 0.569 1.00 95.94 216 ASP A N 1
ATOM 1678 C CA . ASP A 1 216 ? -11.016 -13.974 0.501 1.00 95.94 216 ASP A CA 1
ATOM 1679 C C . ASP A 1 216 ? -10.234 -15.144 1.121 1.00 95.94 216 ASP A C 1
ATOM 1681 O O . ASP A 1 216 ? -10.832 -16.118 1.580 1.00 95.94 216 ASP A O 1
ATOM 1685 N N . ARG A 1 217 ? -8.902 -15.033 1.192 1.00 96.88 217 ARG A N 1
ATOM 1686 C CA . ARG A 1 217 ? -8.006 -16.092 1.683 1.00 96.88 217 ARG A CA 1
ATOM 1687 C C . ARG A 1 217 ? -7.630 -15.952 3.150 1.00 96.88 217 ARG A C 1
ATOM 1689 O O . ARG A 1 217 ? -7.436 -16.967 3.817 1.00 96.88 217 ARG A O 1
ATOM 1696 N N . PHE A 1 218 ? -7.521 -14.727 3.659 1.00 98.25 218 PHE A N 1
ATOM 1697 C CA . PHE A 1 218 ? -7.081 -14.472 5.031 1.00 98.25 218 PHE A CA 1
ATOM 1698 C C . PHE A 1 218 ? -8.112 -13.656 5.804 1.00 98.25 218 PHE A C 1
ATOM 1700 O O . PHE A 1 218 ? -8.685 -12.698 5.289 1.00 98.25 218 PHE A O 1
ATOM 1707 N N . ASN A 1 219 ? -8.358 -14.035 7.060 1.00 98.25 219 ASN A N 1
ATOM 1708 C CA . ASN A 1 219 ? -9.233 -13.279 7.961 1.00 98.25 219 ASN A CA 1
ATOM 1709 C C . ASN A 1 219 ? -8.517 -12.099 8.610 1.00 98.25 219 ASN A C 1
ATOM 1711 O O . ASN A 1 219 ? -9.114 -11.035 8.771 1.00 98.25 219 ASN A O 1
ATOM 1715 N N . GLN A 1 220 ? -7.237 -12.285 8.931 1.00 98.62 220 GLN A N 1
ATOM 1716 C CA . GLN A 1 220 ? -6.389 -11.214 9.419 1.00 98.62 220 GLN A CA 1
ATOM 1717 C C . GLN A 1 220 ? -6.061 -10.247 8.288 1.00 98.62 220 GLN A C 1
ATOM 1719 O O . GLN A 1 220 ? -5.782 -10.678 7.166 1.00 98.62 220 GLN A O 1
ATOM 1724 N N . PHE A 1 221 ? -6.077 -8.953 8.586 1.00 98.81 221 PHE A N 1
ATOM 1725 C CA . PHE A 1 221 ? -5.726 -7.915 7.631 1.00 98.81 221 PHE A CA 1
ATOM 1726 C C . PHE A 1 221 ? -4.963 -6.761 8.279 1.00 98.81 221 PHE A C 1
ATOM 1728 O O . PHE A 1 221 ? -5.126 -6.471 9.463 1.00 98.81 221 PHE A O 1
ATOM 1735 N N . MET A 1 222 ? -4.156 -6.079 7.475 1.00 98.81 222 MET A N 1
ATOM 1736 C CA . MET A 1 222 ? -3.548 -4.788 7.801 1.00 98.81 222 MET A CA 1
ATOM 1737 C C . MET A 1 222 ? -4.010 -3.731 6.799 1.00 98.81 222 MET A C 1
ATOM 1739 O O . MET A 1 222 ? -4.421 -4.070 5.687 1.00 98.81 222 MET A O 1
ATOM 1743 N N . ILE A 1 223 ? -3.925 -2.456 7.181 1.00 98.88 223 ILE A N 1
ATOM 1744 C CA . ILE A 1 223 ? -4.226 -1.336 6.286 1.00 98.88 223 ILE A CA 1
ATOM 1745 C C . ILE A 1 223 ? -2.956 -0.522 6.059 1.00 98.88 223 ILE A C 1
ATOM 1747 O O . ILE A 1 223 ? -2.313 -0.084 7.016 1.00 98.88 223 ILE A O 1
ATOM 1751 N N . ILE A 1 224 ? -2.636 -0.293 4.789 1.00 98.69 224 ILE A N 1
ATOM 1752 C CA . ILE A 1 224 ? -1.636 0.689 4.371 1.00 98.69 224 ILE A CA 1
ATOM 1753 C C . ILE A 1 224 ? -2.331 1.809 3.598 1.00 98.69 224 ILE A C 1
ATOM 1755 O O . ILE A 1 224 ? -3.259 1.563 2.829 1.00 98.69 224 ILE A O 1
ATOM 1759 N N . LEU A 1 225 ? -1.917 3.043 3.848 1.00 97.75 225 LEU A N 1
ATOM 1760 C CA . LEU A 1 225 ? -2.475 4.244 3.244 1.00 97.75 225 LEU A CA 1
ATOM 1761 C C . LEU A 1 225 ? -1.586 4.658 2.080 1.00 97.75 225 LEU A C 1
ATOM 1763 O O . LEU A 1 225 ? -0.381 4.788 2.264 1.00 97.75 225 LEU A O 1
ATOM 1767 N N . PHE A 1 226 ? -2.172 4.871 0.911 1.00 95.12 226 PHE A N 1
ATOM 1768 C CA . PHE A 1 226 ? -1.449 5.277 -0.280 1.00 95.12 226 PHE A CA 1
ATOM 1769 C C . PHE A 1 226 ? -1.901 6.658 -0.736 1.00 95.12 226 PHE A C 1
ATOM 1771 O O . PHE A 1 226 ? -3.093 6.891 -0.940 1.00 95.12 226 PHE A O 1
ATOM 1778 N N . ASN A 1 227 ? -0.947 7.570 -0.908 1.00 85.00 227 ASN A N 1
ATOM 1779 C CA . ASN A 1 227 ? -1.252 8.957 -1.244 1.00 85.00 227 ASN A CA 1
ATOM 1780 C C . ASN A 1 227 ? -1.026 9.328 -2.715 1.00 85.00 227 ASN A C 1
ATOM 1782 O O . ASN A 1 227 ? -1.231 10.485 -3.048 1.00 85.00 227 ASN A O 1
ATOM 1786 N N . GLY A 1 228 ? -0.580 8.408 -3.572 1.00 81.88 228 GLY A N 1
ATOM 1787 C CA . GLY A 1 228 ? -0.184 8.699 -4.957 1.00 81.88 228 GLY A CA 1
ATOM 1788 C C . GLY A 1 228 ? 1.296 8.442 -5.243 1.00 81.88 228 GLY A C 1
ATOM 1789 O O . GLY A 1 228 ? 1.650 8.036 -6.342 1.00 81.88 228 GLY A O 1
ATOM 1790 N N . ILE A 1 229 ? 2.170 8.629 -4.255 1.00 79.19 229 ILE A N 1
ATOM 1791 C CA . ILE A 1 229 ? 3.625 8.426 -4.401 1.00 79.19 229 ILE A CA 1
ATOM 1792 C C . ILE A 1 229 ? 4.271 7.742 -3.191 1.00 79.19 229 ILE A C 1
ATOM 1794 O O . ILE A 1 229 ? 5.408 7.289 -3.280 1.00 79.19 229 ILE A O 1
ATOM 1798 N N . HIS A 1 230 ? 3.556 7.648 -2.069 1.00 86.25 230 HIS A N 1
ATOM 1799 C CA . HIS A 1 230 ? 4.065 7.168 -0.789 1.00 86.25 230 HIS A CA 1
ATOM 1800 C C . HIS A 1 230 ? 3.046 6.272 -0.082 1.00 86.25 230 HIS A C 1
ATOM 1802 O O . HIS A 1 230 ? 1.832 6.433 -0.249 1.00 86.25 230 HIS A O 1
ATOM 1808 N N . TYR A 1 231 ? 3.562 5.335 0.718 1.00 96.25 231 TYR A N 1
ATOM 1809 C CA . TYR A 1 231 ? 2.775 4.435 1.557 1.00 96.25 231 TYR A CA 1
ATOM 1810 C C . TYR A 1 231 ? 3.080 4.665 3.031 1.00 96.25 231 TYR A C 1
ATOM 1812 O O . TYR A 1 231 ? 4.239 4.621 3.426 1.00 96.25 231 TYR A O 1
ATOM 1820 N N . ASP A 1 232 ? 2.036 4.774 3.846 1.00 98.00 232 ASP A N 1
ATOM 1821 C CA . ASP A 1 232 ? 2.108 4.763 5.308 1.00 98.00 232 ASP A CA 1
ATOM 1822 C C . ASP A 1 232 ? 1.265 3.618 5.889 1.00 98.00 232 ASP A C 1
ATOM 1824 O O . ASP A 1 232 ? 0.554 2.912 5.174 1.00 98.00 232 ASP A O 1
ATOM 1828 N N . SER A 1 233 ? 1.341 3.399 7.202 1.00 98.50 233 SER A N 1
ATOM 1829 C CA . SER A 1 233 ? 0.558 2.363 7.896 1.00 98.50 233 SER A CA 1
ATOM 1830 C C . SER A 1 233 ? -0.581 2.964 8.708 1.00 98.50 233 SER A C 1
ATOM 1832 O O . SER A 1 233 ? -0.469 4.085 9.193 1.00 98.50 233 SER A O 1
ATOM 1834 N N . ILE A 1 234 ? -1.654 2.206 8.928 1.00 98.50 234 ILE A N 1
ATOM 1835 C CA . ILE A 1 234 ? -2.701 2.568 9.892 1.00 98.50 234 ILE A CA 1
ATOM 1836 C C . ILE A 1 234 ? -2.535 1.750 11.169 1.00 98.50 234 ILE A C 1
ATOM 1838 O O . ILE A 1 234 ? -2.423 0.525 11.122 1.00 98.50 234 ILE A O 1
ATOM 1842 N N . GLU A 1 235 ? -2.575 2.420 12.320 1.00 98.12 235 GLU A N 1
ATOM 1843 C CA . GLU A 1 235 ? -2.490 1.774 13.626 1.00 98.12 235 GLU A CA 1
ATOM 1844 C C . GLU A 1 235 ? -3.455 2.360 14.658 1.00 98.12 235 GLU A C 1
ATOM 1846 O O . GLU A 1 235 ? -3.869 3.517 14.579 1.00 98.12 235 GLU A O 1
ATOM 1851 N N . LEU A 1 236 ? -3.763 1.562 15.678 1.00 96.94 236 LEU A N 1
ATOM 1852 C CA . LEU A 1 236 ? -4.370 2.051 16.913 1.00 96.94 236 LEU A CA 1
ATOM 1853 C C . LEU A 1 236 ? -3.322 2.660 17.847 1.00 96.94 236 LEU A C 1
ATOM 1855 O O . LEU A 1 236 ? -2.158 2.265 17.826 1.00 96.94 236 LEU A O 1
ATOM 1859 N N . SER A 1 237 ? -3.747 3.528 18.767 1.00 94.12 237 SER A N 1
ATOM 1860 C CA . SER A 1 237 ? -2.913 4.063 19.855 1.00 94.12 237 SER A CA 1
ATOM 1861 C C . SER A 1 237 ? -2.280 2.981 20.728 1.00 94.12 237 SER A C 1
ATOM 1863 O O . SER A 1 237 ? -1.255 3.228 21.355 1.00 94.12 237 SER A O 1
ATOM 1865 N N . SER A 1 238 ? -2.861 1.778 20.757 1.00 93.75 238 SER A N 1
ATOM 1866 C CA . SER A 1 238 ? -2.279 0.605 21.414 1.00 93.75 238 SER A CA 1
ATOM 1867 C C . SER A 1 238 ? -1.081 0.001 20.660 1.00 93.75 238 SER A C 1
ATOM 1869 O O . SER A 1 238 ? -0.523 -0.997 21.107 1.00 93.75 238 SER A O 1
ATOM 1871 N N . GLY A 1 239 ? -0.737 0.527 19.480 1.00 95.25 239 GLY A N 1
ATOM 1872 C CA . GLY A 1 239 ? 0.256 -0.024 18.559 1.00 95.25 239 GLY A CA 1
ATOM 1873 C C . GLY A 1 239 ? -0.250 -1.196 17.712 1.00 95.25 239 GLY A C 1
ATOM 1874 O O . GLY A 1 239 ? 0.548 -1.851 17.043 1.00 95.25 239 GLY A O 1
ATOM 1875 N N . ARG A 1 240 ? -1.553 -1.513 17.726 1.00 97.12 240 ARG A N 1
ATOM 1876 C CA . ARG A 1 240 ? -2.124 -2.619 16.934 1.00 97.12 240 ARG A CA 1
ATOM 1877 C C . ARG A 1 240 ? -2.303 -2.206 15.467 1.00 97.12 240 ARG A C 1
ATOM 1879 O O . ARG A 1 240 ? -2.908 -1.177 15.195 1.00 97.12 240 ARG A O 1
ATOM 1886 N N . THR A 1 241 ? -1.821 -3.042 14.547 1.00 98.31 241 THR A N 1
ATOM 1887 C CA . THR A 1 241 ? -1.890 -2.856 13.074 1.00 98.31 241 THR A CA 1
ATOM 1888 C C . THR A 1 241 ? -2.525 -4.026 12.327 1.00 98.31 241 THR A C 1
ATOM 1890 O O . THR A 1 241 ? -2.883 -3.875 11.164 1.00 98.31 241 THR A O 1
ATOM 1893 N N . ILE A 1 242 ? -2.639 -5.193 12.969 1.00 98.56 242 ILE A N 1
ATOM 1894 C CA . ILE A 1 242 ? -3.308 -6.367 12.403 1.00 98.56 242 ILE A CA 1
ATOM 1895 C C . ILE A 1 242 ? -4.675 -6.518 13.069 1.00 98.56 242 ILE A C 1
ATOM 1897 O O . ILE A 1 242 ? -4.801 -6.593 14.300 1.00 98.56 242 ILE A O 1
ATOM 1901 N N . PHE A 1 243 ? -5.698 -6.568 12.233 1.00 98.06 243 PHE A N 1
ATOM 1902 C CA . PHE A 1 243 ? -7.108 -6.669 12.583 1.00 98.06 243 PHE A CA 1
ATOM 1903 C C . PHE A 1 243 ? -7.673 -7.987 12.047 1.00 98.06 243 PHE A C 1
ATOM 1905 O O . PHE A 1 243 ? -7.023 -8.651 11.245 1.00 98.06 243 PHE A O 1
ATOM 1912 N N . ASP A 1 244 ? -8.853 -8.399 12.507 1.00 97.94 244 ASP A N 1
ATOM 1913 C CA . ASP A 1 244 ? -9.466 -9.673 12.116 1.00 97.94 244 ASP A CA 1
ATOM 1914 C C . ASP A 1 244 ? -10.907 -9.440 11.662 1.00 97.94 244 ASP A C 1
ATOM 1916 O O . ASP A 1 244 ? -11.718 -8.933 12.433 1.00 97.94 244 ASP A O 1
ATOM 1920 N N . LYS A 1 245 ? -11.223 -9.839 10.424 1.00 96.44 245 LYS A N 1
ATOM 1921 C CA . LYS A 1 245 ? -12.562 -9.716 9.827 1.00 96.44 245 LYS A CA 1
ATOM 1922 C C . LYS A 1 245 ? -13.659 -10.452 10.599 1.00 96.44 245 LYS A C 1
ATOM 1924 O O . LYS A 1 245 ? -14.826 -10.128 10.418 1.00 96.44 245 LYS A O 1
ATOM 1929 N N . ASN A 1 246 ? -13.310 -11.442 11.422 1.00 97.00 246 ASN A N 1
ATOM 1930 C CA . ASN A 1 246 ? -14.285 -12.137 12.264 1.00 97.00 246 ASN A CA 1
ATOM 1931 C C . ASN A 1 246 ? -14.829 -11.239 13.385 1.00 97.00 246 ASN A C 1
ATOM 1933 O O . ASN A 1 246 ? -15.925 -11.483 13.884 1.00 97.00 246 ASN A O 1
ATOM 1937 N N . ASP A 1 247 ? -14.090 -10.193 13.763 1.00 95.38 247 ASP A N 1
ATOM 1938 C CA . ASP A 1 247 ? -14.604 -9.093 14.573 1.00 95.38 247 ASP A CA 1
ATOM 1939 C C . ASP A 1 247 ? -15.198 -8.035 13.633 1.00 95.38 247 ASP A C 1
ATOM 1941 O O . ASP A 1 247 ? -14.545 -7.054 13.268 1.00 95.38 247 ASP A O 1
ATOM 1945 N N . ASP A 1 248 ? -16.423 -8.294 13.164 1.00 93.62 248 ASP A N 1
ATOM 1946 C CA . ASP A 1 248 ? -17.109 -7.466 12.163 1.00 93.62 248 ASP A CA 1
ATOM 1947 C C . ASP A 1 248 ? -17.272 -6.014 12.640 1.00 93.62 248 ASP A C 1
ATOM 1949 O O . ASP A 1 248 ? -16.993 -5.073 11.897 1.00 93.62 248 ASP A O 1
ATOM 1953 N N . TYR A 1 249 ? -17.624 -5.822 13.914 1.00 92.94 249 TYR A N 1
ATOM 1954 C CA . TYR A 1 249 ? -17.813 -4.492 14.487 1.00 92.94 249 TYR A CA 1
ATOM 1955 C C . TYR A 1 249 ? -16.504 -3.695 14.522 1.00 92.94 249 TYR A C 1
ATOM 1957 O O . TYR A 1 249 ? -16.445 -2.579 13.994 1.00 92.94 249 TYR A O 1
ATOM 1965 N N . LEU A 1 250 ? -15.431 -4.264 15.089 1.00 93.88 250 LEU A N 1
ATOM 1966 C CA . LEU A 1 250 ? -14.135 -3.584 15.107 1.00 93.88 250 LEU A CA 1
ATOM 1967 C C . LEU A 1 250 ? -13.621 -3.360 13.684 1.00 93.88 250 LEU A C 1
ATOM 1969 O O . LEU A 1 250 ? -13.119 -2.282 13.379 1.00 93.88 250 LEU A O 1
ATOM 1973 N N . SER A 1 251 ? -13.779 -4.339 12.794 1.00 95.94 251 SER A N 1
ATOM 1974 C CA . SER A 1 251 ? -13.361 -4.214 11.396 1.00 95.94 251 SER A CA 1
ATOM 1975 C C . SER A 1 251 ? -14.049 -3.039 10.702 1.00 95.94 251 SER A C 1
ATOM 1977 O O . SER A 1 251 ? -13.380 -2.243 10.043 1.00 95.94 251 SER A O 1
ATOM 1979 N N . GLN A 1 252 ? -15.362 -2.874 10.882 1.00 96.00 252 GLN A N 1
ATOM 1980 C CA . GLN A 1 252 ? -16.107 -1.744 10.323 1.00 96.00 252 GLN A CA 1
ATOM 1981 C C . GLN A 1 252 ? -15.659 -0.400 10.909 1.00 96.00 252 GLN A C 1
ATOM 1983 O O . GLN A 1 252 ? -15.499 0.565 10.156 1.00 96.00 252 GLN A O 1
ATOM 1988 N N . LEU A 1 253 ? -15.390 -0.328 12.217 1.00 96.44 253 LEU A N 1
ATOM 1989 C CA . LEU A 1 253 ? -14.838 0.877 12.849 1.00 96.44 253 LEU A CA 1
ATOM 1990 C C . LEU A 1 253 ? -13.460 1.245 12.295 1.00 96.44 253 LEU A C 1
ATOM 1992 O O . LEU A 1 253 ? -13.219 2.402 11.961 1.00 96.44 253 LEU A O 1
ATOM 1996 N N . ILE A 1 254 ? -12.566 0.268 12.148 1.00 97.69 254 ILE A N 1
ATOM 1997 C CA . ILE A 1 254 ? -11.222 0.498 11.612 1.00 97.69 254 ILE A CA 1
ATOM 1998 C C . ILE A 1 254 ? -11.290 0.966 10.154 1.00 97.69 254 ILE A C 1
ATOM 2000 O O . ILE A 1 254 ? -10.614 1.927 9.783 1.00 97.69 254 ILE A O 1
ATOM 2004 N N . LEU A 1 255 ? -12.122 0.332 9.322 1.00 98.12 255 LEU A N 1
ATOM 2005 C CA . LEU A 1 255 ? -12.273 0.703 7.911 1.00 98.12 255 LEU A CA 1
ATOM 2006 C C . LEU A 1 255 ? -12.894 2.096 7.746 1.00 98.12 255 LEU A C 1
ATOM 2008 O O . LEU A 1 255 ? -12.397 2.903 6.960 1.00 98.12 255 LEU A O 1
ATOM 2012 N N . SER A 1 256 ? -13.960 2.396 8.491 1.00 97.00 256 SER A N 1
ATOM 2013 C CA . SER A 1 256 ? -14.626 3.703 8.436 1.00 97.00 256 SER A CA 1
ATOM 2014 C C . SER A 1 256 ? -13.749 4.822 8.998 1.00 97.00 256 SER A C 1
ATOM 2016 O O . SER A 1 256 ? -13.638 5.873 8.366 1.00 97.00 256 SER A O 1
ATOM 2018 N N . GLY A 1 257 ? -13.057 4.578 10.114 1.00 97.19 257 GLY A N 1
ATOM 2019 C CA . GLY A 1 257 ? -12.090 5.512 10.685 1.00 97.19 257 GLY A CA 1
ATOM 2020 C C . GLY A 1 257 ? -10.914 5.781 9.744 1.00 97.19 257 GLY A C 1
ATOM 2021 O O . GLY A 1 257 ? -10.536 6.932 9.548 1.00 97.19 257 GLY A O 1
ATOM 2022 N N . SER A 1 258 ? -10.380 4.748 9.083 1.00 98.12 258 SER A N 1
ATOM 2023 C CA . SER A 1 258 ? -9.303 4.921 8.095 1.00 98.12 258 SER A CA 1
ATOM 2024 C C . SER A 1 258 ? -9.769 5.772 6.912 1.00 98.12 258 SER A C 1
ATOM 2026 O O . SER A 1 258 ? -9.052 6.665 6.468 1.00 98.12 258 SER A O 1
ATOM 2028 N N . LEU A 1 259 ? -10.998 5.549 6.433 1.00 97.44 259 LEU A N 1
ATOM 2029 C CA . LEU A 1 259 ? -11.588 6.364 5.373 1.00 97.44 259 LEU A CA 1
ATOM 2030 C C . LEU A 1 259 ? -11.802 7.817 5.822 1.00 97.44 259 LEU A C 1
ATOM 2032 O O . LEU A 1 259 ? -11.597 8.735 5.036 1.00 97.44 259 LEU A O 1
ATOM 2036 N N . GLN A 1 260 ? -12.186 8.051 7.079 1.00 96.44 260 GLN A N 1
ATOM 2037 C CA . GLN A 1 260 ? -12.292 9.403 7.631 1.00 96.44 260 GLN A CA 1
ATOM 2038 C C . GLN A 1 260 ? -10.935 10.116 7.641 1.00 96.44 260 GLN A C 1
ATOM 2040 O O . GLN A 1 260 ? -10.860 11.253 7.176 1.00 96.44 260 GLN A O 1
ATOM 2045 N N . ILE A 1 261 ? -9.876 9.436 8.092 1.00 96.06 261 ILE A N 1
ATOM 2046 C CA . ILE A 1 261 ? -8.501 9.951 8.041 1.00 96.06 261 ILE A CA 1
ATOM 2047 C C . ILE A 1 261 ? -8.130 10.296 6.594 1.00 96.06 261 ILE A C 1
ATOM 2049 O O . ILE A 1 261 ? -7.688 11.407 6.318 1.00 96.06 261 ILE A O 1
ATOM 2053 N N . ALA A 1 262 ? -8.379 9.396 5.637 1.00 94.62 262 ALA A N 1
ATOM 2054 C CA .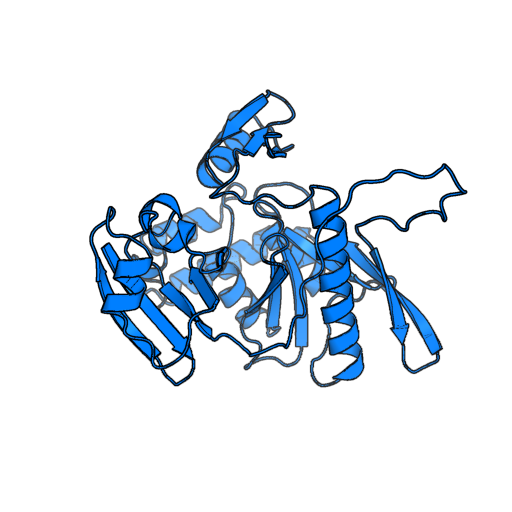 ALA A 1 262 ? -8.086 9.658 4.229 1.00 94.62 262 ALA A CA 1
ATOM 2055 C C . ALA A 1 262 ? -8.843 10.882 3.686 1.00 94.62 262 ALA A C 1
ATOM 2057 O O . ALA A 1 262 ? -8.271 11.655 2.918 1.00 94.62 262 ALA A O 1
ATOM 2058 N N . LYS A 1 263 ? -10.109 11.097 4.075 1.00 92.50 263 LYS A N 1
ATOM 2059 C CA . LYS A 1 263 ? -10.877 12.302 3.699 1.00 92.50 263 LYS A CA 1
ATOM 2060 C C . LYS A 1 263 ? -10.259 13.568 4.274 1.00 92.50 263 LYS A C 1
ATOM 2062 O O . LYS A 1 263 ? -10.079 14.534 3.538 1.00 92.50 263 LYS A O 1
ATOM 2067 N N . GLN A 1 264 ? -9.928 13.554 5.564 1.00 91.75 264 GLN A N 1
ATOM 2068 C CA . GLN A 1 264 ? -9.301 14.687 6.243 1.00 91.75 264 GLN A CA 1
ATOM 2069 C C . GLN A 1 264 ? -7.957 15.016 5.594 1.00 91.75 264 GLN A C 1
ATOM 2071 O O . GLN A 1 264 ? -7.720 16.159 5.214 1.00 91.75 264 GLN A O 1
ATOM 2076 N N . MET A 1 265 ? -7.108 14.015 5.367 1.00 89.75 265 MET A N 1
ATOM 2077 C CA . MET A 1 265 ? -5.821 14.201 4.705 1.00 89.75 265 MET A CA 1
ATOM 2078 C C . MET A 1 265 ? -5.968 14.718 3.265 1.00 89.75 265 MET A C 1
ATOM 2080 O O . MET A 1 265 ? -5.253 15.640 2.879 1.00 89.75 265 MET A O 1
ATOM 2084 N N . LYS A 1 266 ? -6.925 14.204 2.479 1.00 86.88 266 LYS A N 1
ATOM 2085 C CA . LYS A 1 266 ? -7.207 14.724 1.129 1.00 86.88 266 LYS A CA 1
ATOM 2086 C C . LYS A 1 266 ? -7.632 16.195 1.156 1.00 86.88 266 LYS A C 1
ATOM 2088 O O . LYS A 1 266 ? -7.111 16.991 0.384 1.00 86.88 266 LYS A O 1
ATOM 2093 N N . GLN A 1 267 ? -8.524 16.579 2.072 1.00 84.38 267 GLN A N 1
ATOM 2094 C CA . GLN A 1 267 ? -8.958 17.976 2.242 1.00 84.38 267 GLN A CA 1
ATOM 2095 C C . GLN A 1 267 ? -7.805 18.923 2.603 1.00 84.38 267 GLN A C 1
ATOM 2097 O O . GLN A 1 267 ? -7.850 20.099 2.256 1.00 84.38 267 GLN A O 1
ATOM 2102 N N . HIS A 1 268 ? -6.767 18.403 3.260 1.00 81.31 268 HIS A N 1
ATOM 2103 C CA . HIS A 1 268 ? -5.563 19.146 3.628 1.00 81.31 268 HIS A CA 1
ATOM 2104 C C . HIS A 1 268 ? -4.430 19.031 2.586 1.00 81.31 268 HIS A C 1
ATOM 2106 O O . HIS A 1 268 ? -3.307 19.440 2.869 1.00 81.31 268 HIS A O 1
ATOM 2112 N N . GLY A 1 269 ? -4.700 18.488 1.390 1.00 75.44 269 GLY A N 1
ATOM 2113 C CA . GLY A 1 269 ? -3.743 18.455 0.276 1.00 75.44 269 GLY A CA 1
ATOM 2114 C C . GLY A 1 269 ? -2.654 17.383 0.382 1.00 75.44 269 GLY A C 1
ATOM 2115 O O . GLY A 1 269 ? -1.602 17.521 -0.232 1.00 75.44 269 GLY A O 1
ATOM 2116 N N . TYR A 1 270 ? -2.874 16.317 1.159 1.00 77.12 270 TYR A N 1
ATOM 2117 C CA . TYR A 1 270 ? -1.896 15.230 1.319 1.00 77.12 270 TYR A CA 1
ATOM 2118 C C . TYR A 1 270 ? -2.000 14.117 0.260 1.00 77.12 270 TYR A C 1
ATOM 2120 O O . TYR A 1 270 ? -1.254 13.145 0.351 1.00 77.12 270 TYR A O 1
ATOM 2128 N N . SER A 1 271 ? -2.930 14.200 -0.698 1.00 73.44 271 SER A N 1
ATOM 2129 C CA . SER A 1 271 ? -3.091 13.226 -1.791 1.00 73.44 271 SER A CA 1
ATOM 2130 C C . SER A 1 271 ? -2.585 13.794 -3.114 1.00 73.44 271 SER A C 1
ATOM 2132 O O . SER A 1 271 ? -2.851 14.955 -3.394 1.00 73.44 271 SER A O 1
ATOM 2134 N N . PHE A 1 272 ? -1.961 12.962 -3.944 1.00 65.50 272 PHE A N 1
ATOM 2135 C CA . PHE A 1 272 ? -1.382 13.292 -5.243 1.00 65.50 272 PHE A CA 1
ATOM 2136 C C . PHE A 1 272 ? -2.025 12.428 -6.335 1.00 65.50 272 PHE A C 1
ATOM 2138 O O . PHE A 1 272 ? -1.829 11.213 -6.343 1.00 65.50 272 PHE A O 1
ATOM 2145 N N . ASN A 1 273 ? -2.740 13.014 -7.301 1.00 65.38 273 ASN A N 1
ATOM 2146 C CA . ASN A 1 273 ? -3.131 12.260 -8.492 1.00 65.38 273 ASN A CA 1
ATOM 2147 C C . ASN A 1 273 ? -2.017 12.338 -9.536 1.00 65.38 273 ASN A C 1
ATOM 2149 O O . ASN A 1 273 ? -1.947 13.248 -10.353 1.00 65.38 273 ASN A O 1
ATOM 2153 N N . THR A 1 274 ? -1.136 11.347 -9.540 1.00 57.91 274 THR A N 1
ATOM 2154 C CA . THR A 1 274 ? 0.073 11.349 -10.371 1.00 57.91 274 THR A CA 1
ATOM 2155 C C . THR A 1 274 ? -0.179 11.249 -11.883 1.00 57.91 274 THR A C 1
ATOM 2157 O O . THR A 1 274 ? 0.754 11.446 -12.661 1.00 57.91 274 THR A O 1
ATOM 2160 N N . ARG A 1 275 ? -1.411 10.960 -12.335 1.00 55.88 275 ARG A N 1
ATOM 2161 C CA . ARG A 1 275 ? -1.768 10.926 -13.770 1.00 55.88 275 ARG A CA 1
ATOM 2162 C C . ARG A 1 275 ? -2.481 12.195 -14.250 1.00 55.88 275 ARG A C 1
ATOM 2164 O O . ARG A 1 275 ? -2.408 12.482 -15.441 1.00 55.88 275 ARG A O 1
ATOM 2171 N N . GLN A 1 276 ? -3.144 12.938 -13.362 1.00 57.06 276 GLN A N 1
ATOM 2172 C CA . GLN A 1 276 ? -3.883 14.164 -13.706 1.00 57.06 276 GLN A CA 1
ATOM 2173 C C . GLN A 1 276 ? -3.178 15.440 -13.231 1.00 57.06 276 GLN A C 1
ATOM 2175 O O . GLN A 1 276 ? -3.216 16.454 -13.929 1.00 57.06 276 GLN A O 1
ATOM 2180 N N . ASP A 1 277 ? -2.481 15.382 -12.097 1.00 58.22 277 ASP A N 1
ATOM 2181 C CA . ASP A 1 277 ? -1.837 16.538 -11.488 1.00 58.22 277 ASP A CA 1
ATOM 2182 C C . ASP A 1 277 ? -0.355 16.618 -11.841 1.00 58.22 277 ASP A C 1
ATOM 2184 O O . ASP A 1 277 ? 0.382 15.626 -11.879 1.00 58.22 277 ASP A O 1
ATOM 2188 N N . LYS A 1 278 ? 0.115 17.851 -12.031 1.00 70.38 278 LYS A N 1
ATOM 2189 C CA . LYS A 1 278 ? 1.545 18.143 -12.069 1.00 70.38 278 LYS A CA 1
ATOM 2190 C C . LYS A 1 278 ? 2.101 18.045 -10.655 1.00 70.38 278 LYS A C 1
ATOM 2192 O O . LYS A 1 278 ? 1.739 18.829 -9.778 1.00 70.38 278 LYS A O 1
ATOM 2197 N N . ILE A 1 279 ? 3.008 17.102 -10.446 1.00 75.25 279 ILE A N 1
ATOM 2198 C CA . ILE A 1 279 ? 3.717 16.944 -9.176 1.00 75.25 279 ILE A CA 1
ATOM 2199 C C . ILE A 1 279 ? 4.883 17.927 -9.180 1.00 75.25 279 ILE A C 1
ATOM 2201 O O . ILE A 1 279 ? 5.653 17.955 -10.137 1.00 75.25 279 ILE A O 1
ATOM 2205 N N . ILE A 1 280 ? 5.042 18.720 -8.128 1.00 80.00 280 ILE A N 1
ATOM 2206 C CA . ILE A 1 280 ? 6.180 19.626 -7.958 1.00 80.00 280 ILE A CA 1
ATOM 2207 C C . ILE A 1 280 ? 7.137 19.074 -6.914 1.00 80.00 280 ILE A C 1
ATOM 2209 O O . ILE A 1 280 ? 6.724 18.505 -5.913 1.00 80.00 280 ILE A O 1
ATOM 2213 N N . CYS A 1 281 ? 8.438 19.251 -7.109 1.00 79.81 281 CYS A N 1
ATOM 2214 C CA . CYS A 1 281 ? 9.386 19.095 -6.011 1.00 79.81 281 CYS A CA 1
ATOM 2215 C C . CYS A 1 281 ? 9.418 20.389 -5.194 1.00 79.81 281 CYS A C 1
ATOM 2217 O O . CYS A 1 281 ? 9.836 21.415 -5.723 1.00 79.81 281 CYS A O 1
ATOM 2219 N N . ASN A 1 282 ? 9.071 20.343 -3.907 1.00 74.81 282 ASN A N 1
ATOM 2220 C CA . ASN A 1 282 ? 9.047 21.527 -3.034 1.00 74.81 282 ASN A CA 1
ATOM 2221 C C . ASN A 1 282 ? 10.453 22.090 -2.738 1.00 74.81 282 ASN A C 1
ATOM 2223 O O . ASN A 1 282 ? 10.594 23.212 -2.261 1.00 74.81 282 ASN A O 1
ATOM 2227 N N . ILE A 1 283 ? 11.509 21.325 -3.048 1.00 74.25 283 ILE A N 1
ATOM 2228 C CA . ILE A 1 283 ? 12.910 21.731 -2.845 1.00 74.25 283 ILE A CA 1
ATOM 2229 C C . ILE A 1 283 ? 13.445 22.531 -4.041 1.00 74.25 283 ILE A C 1
ATOM 2231 O O . ILE A 1 283 ? 14.189 23.493 -3.862 1.00 74.25 283 ILE A O 1
ATOM 2235 N N . CYS A 1 284 ? 13.107 22.133 -5.273 1.00 86.56 284 CYS A N 1
ATOM 2236 C CA . CYS A 1 284 ? 13.675 22.734 -6.490 1.00 86.56 284 CYS A CA 1
ATOM 2237 C C . CYS A 1 284 ? 12.647 23.218 -7.514 1.00 86.56 284 CYS A C 1
ATOM 2239 O O . CYS A 1 284 ? 13.034 23.620 -8.610 1.00 86.56 284 CYS A O 1
ATOM 2241 N N . ASN A 1 285 ? 11.360 23.162 -7.177 1.00 85.50 285 ASN A N 1
ATOM 2242 C CA . ASN A 1 285 ? 10.227 23.612 -7.987 1.00 85.50 285 ASN A CA 1
ATOM 2243 C C . ASN A 1 285 ? 10.163 22.991 -9.390 1.00 85.50 285 ASN A C 1
ATOM 2245 O O . ASN A 1 285 ? 9.634 23.587 -10.322 1.00 85.50 285 ASN A O 1
ATOM 2249 N N . SER A 1 286 ? 10.738 21.801 -9.568 1.00 81.31 286 SER A N 1
ATOM 2250 C CA . SER A 1 286 ? 10.630 21.057 -10.824 1.00 81.31 286 SER A CA 1
ATOM 2251 C C . SER A 1 286 ? 9.273 20.363 -10.901 1.00 81.31 286 SER A C 1
ATOM 2253 O O . SER A 1 286 ? 8.853 19.770 -9.912 1.00 81.31 286 SER A O 1
ATOM 2255 N N . GLU A 1 287 ? 8.619 20.444 -12.059 1.00 85.31 287 GLU A N 1
ATOM 2256 C CA . GLU A 1 287 ? 7.323 19.818 -12.344 1.00 85.31 287 GLU A CA 1
ATOM 2257 C C . GLU A 1 287 ? 7.504 18.445 -13.011 1.00 85.31 287 GLU A C 1
ATOM 2259 O O . GLU A 1 287 ? 8.349 18.280 -13.896 1.00 85.31 287 GLU A O 1
ATOM 2264 N N . PHE A 1 288 ? 6.674 17.474 -12.632 1.00 79.94 288 PHE A N 1
ATOM 2265 C CA . PHE A 1 288 ? 6.690 16.103 -13.136 1.00 79.94 288 PHE A CA 1
ATOM 2266 C C . PHE A 1 288 ? 5.284 15.642 -13.512 1.00 79.94 288 PHE A C 1
ATOM 2268 O O . PHE A 1 288 ? 4.315 15.903 -12.799 1.00 79.94 288 PHE A O 1
ATOM 2275 N N . ALA A 1 289 ? 5.200 14.899 -14.615 1.00 66.69 289 ALA A N 1
ATOM 2276 C CA . ALA A 1 289 ? 3.999 14.192 -15.038 1.00 66.69 289 ALA A CA 1
ATOM 2277 C C . ALA A 1 289 ? 4.125 12.717 -14.619 1.00 66.69 289 ALA A C 1
ATOM 2279 O O . ALA A 1 289 ? 4.492 11.845 -15.407 1.00 66.69 289 ALA A O 1
ATOM 2280 N N . GLY A 1 290 ? 3.883 12.462 -13.334 1.00 68.06 290 GLY A N 1
ATOM 2281 C CA . GLY A 1 290 ? 3.737 11.116 -12.787 1.00 68.06 290 GLY A CA 1
ATOM 2282 C C . GLY A 1 290 ? 4.945 10.482 -12.104 1.00 68.06 290 GLY A C 1
ATOM 2283 O O . GLY A 1 290 ? 6.078 10.968 -12.123 1.00 68.06 290 GLY A O 1
ATOM 2284 N N . GLU A 1 291 ? 4.662 9.343 -11.470 1.00 67.25 291 GLU A N 1
ATOM 2285 C CA . GLU A 1 291 ? 5.527 8.641 -10.508 1.00 67.25 291 GLU A CA 1
ATOM 2286 C C . GLU A 1 291 ? 6.911 8.303 -11.066 1.00 67.25 291 GLU A C 1
ATOM 2288 O O . GLU A 1 291 ? 7.925 8.446 -10.384 1.00 67.25 291 GLU A O 1
ATOM 2293 N N . LYS A 1 292 ? 6.984 7.894 -12.341 1.00 67.62 292 LYS A N 1
ATOM 2294 C CA . LYS A 1 292 ? 8.256 7.521 -12.979 1.00 67.62 292 LYS A CA 1
ATOM 2295 C C . LYS A 1 292 ? 9.239 8.688 -13.037 1.00 67.62 292 LYS A C 1
ATOM 2297 O O . LYS A 1 292 ? 10.444 8.460 -12.909 1.00 67.62 292 LYS A O 1
ATOM 2302 N N . ASP A 1 293 ? 8.761 9.907 -13.256 1.00 73.94 293 ASP A N 1
ATOM 2303 C CA . ASP A 1 293 ? 9.631 11.077 -13.377 1.00 73.94 293 ASP A CA 1
ATOM 2304 C C . ASP A 1 293 ? 9.999 11.649 -12.006 1.00 73.94 293 ASP A C 1
ATOM 2306 O O . ASP A 1 293 ? 11.161 12.007 -11.801 1.00 73.94 293 ASP A O 1
ATOM 2310 N N . VAL A 1 294 ? 9.081 11.578 -11.036 1.00 72.94 294 VAL A N 1
ATOM 2311 C CA . VAL A 1 294 ? 9.358 11.832 -9.611 1.00 72.94 294 VAL A CA 1
ATOM 2312 C C . VAL A 1 294 ? 10.459 10.902 -9.097 1.00 72.94 294 VAL A C 1
ATOM 2314 O O . VAL A 1 294 ? 11.469 11.367 -8.569 1.00 72.94 294 VAL A O 1
ATOM 2317 N N . ALA A 1 295 ? 10.340 9.593 -9.339 1.00 65.62 295 ALA A N 1
ATOM 2318 C CA . ALA A 1 295 ? 11.333 8.609 -8.910 1.00 65.62 295 ALA A CA 1
ATOM 2319 C C . ALA A 1 295 ? 12.714 8.855 -9.550 1.00 65.62 295 ALA A C 1
ATOM 2321 O O . ALA A 1 295 ? 13.749 8.772 -8.881 1.00 65.62 295 ALA A O 1
ATOM 2322 N N . LYS A 1 296 ? 12.764 9.202 -10.847 1.00 74.81 296 LYS A N 1
ATOM 2323 C CA . LYS A 1 296 ? 14.023 9.579 -11.520 1.00 74.81 296 LYS A CA 1
ATOM 2324 C C . LYS A 1 296 ? 14.634 10.843 -10.917 1.00 74.81 296 LYS A C 1
ATOM 2326 O O . LYS A 1 296 ? 15.856 10.909 -10.769 1.00 74.81 296 LYS A O 1
ATOM 2331 N N . HIS A 1 297 ? 13.811 11.838 -10.595 1.00 79.12 297 HIS A N 1
ATOM 2332 C CA . HIS A 1 297 ? 14.255 13.091 -9.992 1.00 79.12 297 HIS A CA 1
ATOM 2333 C C . HIS A 1 297 ? 14.815 12.881 -8.590 1.00 79.12 297 HIS A C 1
ATOM 2335 O O . HIS A 1 297 ? 15.952 13.286 -8.335 1.00 79.12 297 HIS A O 1
ATOM 2341 N N . ALA A 1 298 ? 14.075 12.179 -7.730 1.00 70.81 298 ALA A N 1
ATOM 2342 C CA . ALA A 1 298 ? 14.517 11.810 -6.389 1.00 70.81 298 ALA A CA 1
ATOM 2343 C C . ALA A 1 298 ? 15.846 11.054 -6.443 1.00 70.81 298 ALA A C 1
ATOM 2345 O O . ALA A 1 298 ? 16.784 11.363 -5.714 1.00 70.81 298 ALA A O 1
ATOM 2346 N N . LYS A 1 299 ? 15.990 10.130 -7.400 1.00 70.69 299 LYS A N 1
ATOM 2347 C CA . LYS A 1 299 ? 17.240 9.399 -7.620 1.00 70.69 299 LYS A CA 1
ATOM 2348 C C . LYS A 1 299 ? 18.408 10.293 -8.043 1.00 70.69 299 LYS A C 1
ATOM 2350 O O . LYS A 1 299 ? 19.537 10.058 -7.620 1.00 70.69 299 LYS A O 1
ATOM 2355 N N . LYS A 1 300 ? 18.171 11.266 -8.925 1.00 78.31 300 LYS A N 1
ATOM 2356 C CA . LYS A 1 300 ? 19.232 12.125 -9.473 1.00 78.31 300 LYS A CA 1
ATOM 2357 C C . LYS A 1 300 ? 19.671 13.209 -8.488 1.00 78.31 300 LYS A C 1
ATOM 2359 O O . LYS A 1 300 ? 20.839 13.584 -8.496 1.00 78.31 300 LYS A O 1
ATOM 2364 N N . THR A 1 301 ? 18.738 13.730 -7.696 1.00 78.12 301 THR A N 1
ATOM 2365 C CA . THR A 1 301 ? 18.941 14.930 -6.868 1.00 78.12 301 THR A CA 1
ATOM 2366 C C . THR A 1 301 ? 18.957 14.647 -5.369 1.00 78.12 301 THR A C 1
ATOM 2368 O O . THR A 1 301 ? 19.501 15.442 -4.613 1.00 78.12 301 THR A O 1
ATOM 2371 N N . GLY A 1 302 ? 18.389 13.521 -4.930 1.00 70.19 302 GLY A N 1
ATOM 2372 C CA . GLY A 1 302 ? 18.154 13.221 -3.517 1.00 70.19 302 GLY A CA 1
ATOM 2373 C C . GLY A 1 302 ? 16.948 13.952 -2.922 1.00 70.19 302 GLY A C 1
ATOM 2374 O O . GLY A 1 302 ? 16.735 13.875 -1.717 1.00 70.19 302 GLY A O 1
ATOM 2375 N N . HIS A 1 303 ? 16.170 14.679 -3.729 1.00 74.12 303 HIS A N 1
ATOM 2376 C CA . HIS A 1 303 ? 14.987 15.392 -3.257 1.00 74.12 303 HIS A CA 1
ATOM 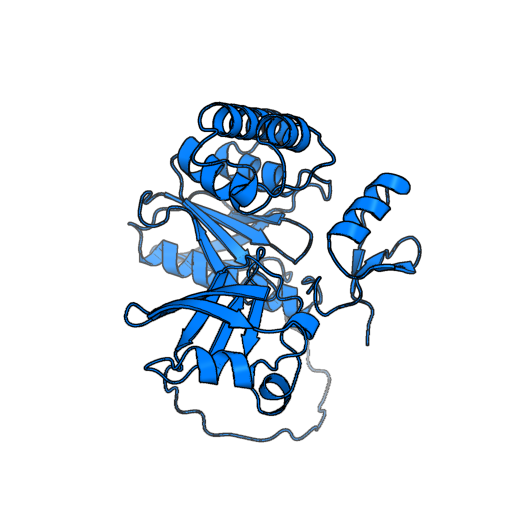2377 C C . HIS A 1 303 ? 13.824 14.419 -3.048 1.00 74.12 303 HIS A C 1
ATOM 2379 O O . HIS A 1 303 ? 13.478 13.680 -3.967 1.00 74.12 303 HIS A O 1
ATOM 2385 N N . ILE A 1 304 ? 13.224 14.449 -1.859 1.00 66.50 304 ILE A N 1
ATOM 2386 C CA . ILE A 1 304 ? 12.112 13.565 -1.471 1.00 66.50 304 ILE A CA 1
ATOM 2387 C C . ILE A 1 304 ? 10.835 14.326 -1.091 1.00 66.50 304 ILE A C 1
ATOM 2389 O O . ILE A 1 304 ? 9.791 13.719 -0.950 1.00 66.50 304 ILE A O 1
ATOM 2393 N N . ASP A 1 305 ? 10.891 15.654 -0.974 1.00 66.25 305 ASP A N 1
ATOM 2394 C CA . ASP A 1 305 ? 9.719 16.471 -0.646 1.00 66.25 305 ASP A CA 1
ATOM 2395 C C . ASP A 1 305 ? 8.981 16.903 -1.927 1.00 66.25 305 ASP A C 1
ATOM 2397 O O . ASP A 1 305 ? 9.505 17.693 -2.732 1.00 66.25 305 ASP A O 1
ATOM 2401 N N . PHE A 1 306 ? 7.780 16.353 -2.121 1.00 73.06 306 PHE A N 1
ATOM 2402 C CA . PHE A 1 306 ? 6.930 16.566 -3.292 1.00 73.06 306 PHE A CA 1
ATOM 2403 C C . PHE A 1 306 ? 5.551 17.127 -2.910 1.00 73.06 306 PHE A C 1
ATOM 2405 O O . PHE A 1 306 ? 4.953 16.753 -1.905 1.00 73.06 306 PHE A O 1
ATOM 2412 N N . GLY A 1 307 ? 5.059 18.049 -3.736 1.00 64.75 307 GLY A N 1
ATOM 2413 C CA . GLY A 1 307 ? 3.790 18.765 -3.631 1.00 64.75 307 GLY A CA 1
ATOM 2414 C C . GLY A 1 307 ? 2.942 18.592 -4.899 1.00 64.75 307 GLY A C 1
ATOM 2415 O O . GLY A 1 307 ? 3.429 18.107 -5.921 1.00 64.75 307 GLY A O 1
ATOM 2416 N N . GLN A 1 308 ? 1.677 19.010 -4.867 1.00 69.38 308 GLN A N 1
ATOM 2417 C CA . GLN A 1 308 ? 0.902 19.250 -6.091 1.00 69.38 308 GLN A CA 1
ATOM 2418 C C . GLN A 1 308 ? 1.120 20.695 -6.538 1.00 69.38 308 GLN A C 1
ATOM 2420 O O . GLN A 1 308 ? 1.158 21.603 -5.706 1.00 69.38 308 GLN A O 1
ATOM 2425 N N . ALA A 1 309 ? 1.259 20.924 -7.845 1.00 60.72 309 ALA A N 1
ATOM 2426 C CA . ALA A 1 309 ? 1.171 22.275 -8.381 1.00 60.72 309 ALA A CA 1
ATOM 2427 C C . ALA A 1 309 ? -0.245 22.805 -8.124 1.00 60.72 309 ALA A C 1
ATOM 2429 O O . ALA A 1 309 ? -1.218 22.232 -8.616 1.00 60.72 309 ALA A O 1
ATOM 2430 N N . SER A 1 310 ? -0.364 23.901 -7.376 1.00 52.41 310 SER A N 1
ATOM 2431 C CA . SER A 1 310 ? -1.625 24.632 -7.289 1.00 52.41 310 SER A CA 1
ATOM 2432 C C . SER A 1 310 ? -2.035 25.064 -8.697 1.00 52.41 310 SER A C 1
ATOM 2434 O O . SER A 1 310 ? -1.252 25.720 -9.389 1.00 52.41 310 SER A O 1
ATOM 2436 N N . SER A 1 311 ? -3.233 24.659 -9.119 1.00 42.78 311 SER A N 1
ATOM 2437 C CA . SER A 1 311 ? -3.878 25.192 -10.326 1.00 42.78 311 SER A CA 1
ATOM 2438 C C . SER A 1 311 ? -4.272 26.651 -10.127 1.00 42.78 311 SER A C 1
ATOM 2440 O O . SER A 1 311 ? -4.724 26.981 -9.005 1.00 42.78 311 SER A O 1
#